Protein AF-A0A671SLI3-F1 (afdb_monomer_lite)

Foldseek 3Di:
DPPPCVVVVVCCCVPPVVLVVDLCNLVCVLVVLQCVLQVVLVVCLVCAPVDPQNVQQQDNPDDPDDPDPPDDDDPCCVVVVVVVVVVVVVVCVVVVVVCVVDPVSVVPWPVQLVVCVDDDPSSVRPGPPVNSCVVSCVVRVCRRQANLPSRGDDPPGVLVVDPPSQFDHVVLSVVCVVPVQASPDNTGCPVRVVVVRHD

Radius of gyration: 20.7 Å; chains: 1; bounding box: 52×38×53 Å

Structure (mmCIF, N/CA/C/O backbone):
data_AF-A0A671SLI3-F1
#
_entry.id   AF-A0A671SLI3-F1
#
loop_
_atom_site.group_PDB
_atom_site.id
_atom_site.type_symbol
_atom_site.label_atom_id
_atom_site.label_alt_id
_atom_site.label_comp_id
_atom_site.label_asym_id
_atom_site.label_entity_id
_atom_site.label_seq_id
_atom_site.pdbx_PDB_ins_code
_atom_site.Cartn_x
_atom_site.Cartn_y
_atom_site.Cartn_z
_atom_site.occupancy
_atom_site.B_iso_or_equiv
_atom_site.auth_seq_id
_atom_site.auth_comp_id
_atom_site.auth_asym_id
_atom_site.auth_atom_id
_atom_site.pdbx_PDB_model_num
ATOM 1 N N . MET A 1 1 ? -3.531 -15.659 28.906 1.00 47.41 1 MET A N 1
ATOM 2 C CA . MET A 1 1 ? -2.426 -15.317 27.984 1.00 47.41 1 MET A CA 1
ATOM 3 C C . MET A 1 1 ? -1.981 -13.908 28.321 1.00 47.41 1 MET A C 1
ATOM 5 O O . MET A 1 1 ? -2.843 -13.048 28.410 1.00 47.41 1 MET A O 1
ATOM 9 N N . ALA A 1 2 ? -0.694 -13.671 28.582 1.00 53.78 2 ALA A N 1
ATOM 10 C CA . ALA A 1 2 ? -0.206 -12.308 28.775 1.00 53.78 2 ALA A CA 1
ATOM 11 C C . ALA A 1 2 ? -0.292 -11.559 27.437 1.00 53.78 2 ALA A C 1
ATOM 13 O O . ALA A 1 2 ? 0.227 -12.032 26.425 1.00 53.78 2 ALA A O 1
ATOM 14 N N . HIS A 1 3 ? -0.978 -10.421 27.425 1.00 82.06 3 HIS A N 1
ATOM 15 C CA . HIS A 1 3 ? -1.082 -9.563 26.252 1.00 82.06 3 HIS A CA 1
ATOM 16 C C . HIS A 1 3 ? 0.249 -8.817 26.091 1.00 82.06 3 HIS A C 1
ATOM 18 O O . HIS A 1 3 ? 0.464 -7.788 26.721 1.00 82.06 3 HIS A O 1
ATOM 24 N N . LEU A 1 4 ? 1.163 -9.363 25.280 1.00 84.06 4 LEU A N 1
ATOM 25 C CA . LEU A 1 4 ? 2.535 -8.851 25.094 1.00 84.06 4 LEU A CA 1
ATOM 26 C C . LEU A 1 4 ? 2.600 -7.354 24.751 1.00 84.06 4 LEU A C 1
ATOM 28 O O . LEU A 1 4 ? 3.565 -6.684 25.101 1.00 84.06 4 LEU A O 1
ATOM 32 N N . LEU A 1 5 ? 1.570 -6.832 24.085 1.00 80.88 5 LEU A N 1
ATOM 33 C CA . LEU A 1 5 ? 1.483 -5.431 23.673 1.00 80.88 5 LEU A CA 1
ATOM 34 C C . LEU A 1 5 ? 0.773 -4.529 24.695 1.00 80.88 5 LEU A C 1
ATOM 36 O O . LEU A 1 5 ? 0.758 -3.316 24.509 1.00 80.88 5 LEU A O 1
ATOM 40 N N . GLN A 1 6 ? 0.206 -5.085 25.771 1.00 84.31 6 GLN A N 1
ATOM 41 C CA . GLN A 1 6 ? -0.585 -4.325 26.743 1.00 84.31 6 GLN A CA 1
ATOM 42 C C . GLN A 1 6 ? 0.203 -3.189 27.408 1.00 84.31 6 GLN A C 1
ATOM 44 O O . GLN A 1 6 ? -0.321 -2.084 27.428 1.00 84.31 6 GLN A O 1
ATOM 49 N N . PRO A 1 7 ? 1.462 -3.369 27.863 1.00 91.62 7 PRO A N 1
ATOM 50 C CA . PRO A 1 7 ? 2.200 -2.267 28.487 1.00 91.62 7 PRO A CA 1
ATOM 51 C C . PRO A 1 7 ? 2.439 -1.084 27.539 1.00 91.62 7 PRO A C 1
ATOM 53 O O . PRO A 1 7 ? 2.380 0.071 27.953 1.00 91.62 7 PRO A O 1
ATOM 56 N N . LEU A 1 8 ? 2.687 -1.364 26.254 1.00 84.44 8 LEU A N 1
ATOM 57 C CA . LEU A 1 8 ? 2.833 -0.332 25.227 1.00 84.44 8 LEU A CA 1
ATOM 58 C C . LEU A 1 8 ? 1.496 0.367 24.957 1.00 84.44 8 LEU A C 1
ATOM 60 O O . LEU A 1 8 ? 1.451 1.589 24.849 1.00 84.44 8 LEU A O 1
ATOM 64 N N . TRP A 1 9 ? 0.413 -0.404 24.862 1.00 82.75 9 TRP A N 1
ATOM 65 C CA . TRP A 1 9 ? -0.931 0.129 24.669 1.00 82.75 9 TRP A CA 1
ATOM 66 C C . TRP A 1 9 ? -1.360 1.029 25.831 1.00 82.75 9 TRP A C 1
ATOM 68 O O . TRP A 1 9 ? -1.809 2.149 25.604 1.00 82.75 9 TRP A O 1
ATOM 78 N N . ASP A 1 10 ? -1.132 0.588 27.067 1.00 86.19 10 ASP A N 1
ATOM 79 C CA . ASP A 1 10 ? -1.402 1.361 28.275 1.00 86.19 10 ASP A CA 1
ATOM 80 C C . ASP A 1 10 ? -0.587 2.659 28.278 1.00 86.19 10 ASP A C 1
ATOM 82 O O . ASP A 1 10 ? -1.137 3.729 28.519 1.00 86.19 10 ASP A O 1
ATOM 86 N N . TYR A 1 11 ? 0.704 2.608 27.936 1.00 89.44 11 TYR A N 1
ATOM 87 C CA . TYR A 1 11 ? 1.531 3.811 27.806 1.00 89.44 11 TYR A CA 1
ATOM 88 C C . TYR A 1 11 ? 0.957 4.805 26.786 1.00 89.44 11 TYR A C 1
ATOM 90 O O . TYR A 1 11 ? 0.819 5.991 27.088 1.00 89.44 11 TYR A O 1
ATOM 98 N N . LEU A 1 12 ? 0.585 4.325 25.596 1.00 83.12 12 LEU A N 1
ATOM 99 C CA . LEU A 1 12 ? -0.010 5.154 24.547 1.00 83.12 12 LEU A CA 1
ATOM 100 C C . LEU A 1 12 ? -1.342 5.766 24.995 1.00 83.12 12 LEU A C 1
ATOM 102 O O . LEU A 1 12 ? -1.571 6.953 24.765 1.00 83.12 12 LEU A O 1
ATOM 106 N N . LEU A 1 13 ? -2.194 4.998 25.677 1.00 84.38 13 LEU A N 1
ATOM 107 C CA . LEU A 1 13 ? -3.455 5.502 26.214 1.00 84.38 13 LEU A CA 1
ATOM 108 C C . LEU A 1 13 ? -3.244 6.511 27.346 1.00 84.38 13 LEU A C 1
ATOM 110 O O . LEU A 1 13 ? -3.907 7.539 27.357 1.00 84.38 13 LEU A O 1
ATOM 114 N N . PHE A 1 14 ? -2.331 6.264 28.284 1.00 90.69 14 PHE A N 1
ATOM 115 C CA . PHE A 1 14 ? -2.144 7.147 29.437 1.00 90.69 14 PHE A CA 1
ATOM 116 C C . PHE A 1 14 ? -1.369 8.422 29.104 1.00 90.69 14 PHE A C 1
ATOM 118 O O . PHE A 1 14 ? -1.646 9.467 29.686 1.00 90.69 14 PHE A O 1
ATOM 125 N N . GLN A 1 15 ? -0.402 8.354 28.188 1.00 93.50 15 GLN A N 1
ATOM 126 C CA . GLN A 1 15 ? 0.498 9.475 27.889 1.00 93.50 15 GLN A CA 1
ATOM 127 C C . GLN A 1 15 ? 0.163 10.186 26.576 1.00 93.50 15 GLN A C 1
ATOM 129 O O . GLN A 1 15 ? 0.485 11.361 26.409 1.00 93.50 15 GLN A O 1
ATOM 134 N N . HIS A 1 16 ? -0.497 9.503 25.638 1.00 86.12 16 HIS A N 1
ATOM 135 C CA . HIS A 1 16 ? -0.721 10.001 24.281 1.00 86.12 16 HIS A CA 1
ATOM 136 C C . HIS A 1 16 ? -2.179 9.867 23.817 1.00 86.12 16 HIS A C 1
ATOM 138 O O . HIS A 1 16 ? -2.432 9.874 22.613 1.00 86.12 16 HIS A O 1
ATOM 144 N N . PHE A 1 17 ? -3.146 9.813 24.744 1.00 82.12 17 PHE A N 1
ATOM 145 C CA . PHE A 1 17 ? -4.575 9.674 24.430 1.00 82.12 17 PHE A CA 1
ATOM 146 C C . PHE A 1 17 ? -5.043 10.619 23.318 1.00 82.12 17 PHE A C 1
ATOM 148 O O . PHE A 1 17 ? -5.651 10.180 22.345 1.00 82.12 17 PHE A O 1
ATOM 155 N N . THR A 1 18 ? -4.725 11.913 23.426 1.00 81.69 18 THR A N 1
ATOM 156 C CA . THR A 1 18 ? -5.132 12.938 22.451 1.00 81.69 18 THR A CA 1
ATOM 157 C C . THR A 1 18 ? -4.588 12.662 21.051 1.00 81.69 18 THR A C 1
ATOM 159 O O . THR A 1 18 ? -5.266 12.928 20.064 1.00 81.69 18 THR A O 1
ATOM 162 N N . LEU A 1 19 ? -3.372 12.118 20.951 1.00 78.94 19 LEU A N 1
ATOM 163 C CA . LEU A 1 19 ? -2.782 11.740 19.671 1.00 78.94 19 LEU A CA 1
ATOM 164 C C . LEU A 1 19 ? -3.480 10.499 19.111 1.00 78.94 19 LEU A C 1
ATOM 166 O O . LEU A 1 19 ? -3.936 10.529 17.978 1.00 78.94 19 LEU A O 1
ATOM 170 N N . VAL A 1 20 ? -3.598 9.432 19.903 1.00 74.81 20 VAL A N 1
ATOM 171 C CA . VAL A 1 20 ? -4.130 8.132 19.451 1.00 74.81 20 VAL A CA 1
ATOM 172 C C . VAL A 1 20 ? -5.624 8.198 19.120 1.00 74.81 20 VAL A C 1
ATOM 174 O O . VAL A 1 20 ? -6.078 7.515 18.210 1.00 74.81 20 VAL A O 1
ATOM 177 N N . SER A 1 21 ? -6.385 9.043 19.820 1.00 73.00 21 SER A N 1
ATOM 178 C CA . SER A 1 21 ? -7.810 9.293 19.548 1.00 73.00 21 SER A CA 1
ATOM 179 C C . SER A 1 21 ? -8.056 10.316 18.434 1.00 73.00 21 SER A C 1
ATOM 181 O O . SER A 1 21 ? -9.202 10.524 18.033 1.00 73.00 21 SER A O 1
ATOM 183 N N . SER A 1 22 ? -7.006 10.969 17.923 1.00 77.94 22 SER A N 1
ATOM 184 C CA . SER A 1 22 ? -7.140 11.969 16.867 1.00 77.94 22 SER A CA 1
ATOM 185 C C . SER A 1 22 ? -7.561 11.316 15.548 1.00 77.94 22 SER A C 1
ATOM 187 O O . SER A 1 22 ? -6.906 10.369 15.106 1.00 77.94 22 SER A O 1
ATOM 189 N N . PRO A 1 23 ? -8.550 11.877 14.827 1.00 68.75 23 PRO A N 1
ATOM 190 C CA . PRO A 1 23 ? -8.910 11.393 13.495 1.00 68.75 23 PRO A CA 1
ATOM 191 C C . PRO A 1 23 ? -7.781 11.576 12.465 1.00 68.75 23 PRO A C 1
ATOM 193 O O . PRO A 1 23 ? -7.833 10.989 11.391 1.00 68.75 23 PRO A O 1
ATOM 196 N N . PHE A 1 24 ? -6.752 12.377 12.768 1.00 73.88 24 PHE A N 1
ATOM 197 C CA . PHE A 1 24 ? -5.599 12.581 11.884 1.00 73.88 24 PHE A CA 1
ATOM 198 C C . PHE A 1 24 ? -4.480 11.563 12.096 1.00 73.88 24 PHE A C 1
ATOM 200 O O . PHE A 1 24 ? -3.641 11.393 11.212 1.00 73.88 24 PHE A O 1
ATOM 207 N N . PHE A 1 25 ? -4.434 10.899 13.252 1.00 74.31 25 PHE A N 1
ATOM 208 C CA . PHE A 1 25 ? -3.355 9.970 13.578 1.00 74.31 25 PHE A CA 1
ATOM 209 C C . PHE A 1 25 ? -3.225 8.824 12.564 1.00 74.31 25 PHE A C 1
ATOM 211 O O . PHE A 1 25 ? -2.109 8.604 12.093 1.00 74.31 25 PHE A O 1
ATOM 218 N N . PRO A 1 26 ? -4.314 8.168 12.121 1.00 68.50 26 PRO A N 1
ATOM 219 C CA . PRO A 1 26 ? -4.251 7.156 11.070 1.00 68.50 26 PRO A CA 1
ATOM 220 C C . PRO A 1 26 ? -3.647 7.638 9.752 1.00 68.50 26 PRO A C 1
ATOM 222 O O . PRO A 1 26 ? -2.795 6.973 9.165 1.00 68.50 26 PRO A O 1
ATOM 225 N N . VAL A 1 27 ? -4.077 8.817 9.300 1.00 71.88 27 VAL A N 1
ATOM 226 C CA . VAL A 1 27 ? -3.646 9.415 8.033 1.00 71.88 27 VAL A CA 1
ATOM 227 C C . VAL A 1 27 ? -2.168 9.778 8.100 1.00 71.88 27 VAL A C 1
ATOM 229 O O . VAL A 1 27 ? -1.401 9.440 7.200 1.00 71.88 27 VAL A O 1
ATOM 232 N N . LEU A 1 28 ? -1.752 10.426 9.191 1.00 75.06 28 LEU A N 1
ATOM 233 C CA . LEU A 1 28 ? -0.358 10.791 9.413 1.00 75.06 28 LEU A CA 1
ATOM 234 C C . LEU A 1 28 ? 0.525 9.559 9.575 1.00 75.06 28 LEU A C 1
ATOM 236 O O . LEU A 1 28 ? 1.634 9.556 9.051 1.00 75.06 28 LEU A O 1
ATOM 240 N N . LEU A 1 29 ? 0.048 8.514 10.251 1.00 74.88 29 LEU A N 1
ATOM 241 C CA . LEU A 1 29 ? 0.770 7.255 10.393 1.00 74.88 29 LEU A CA 1
ATOM 242 C C . LEU A 1 29 ? 0.970 6.581 9.031 1.00 74.88 29 LEU A C 1
ATOM 244 O O . LEU A 1 29 ? 2.099 6.227 8.703 1.00 74.88 29 LEU A O 1
ATOM 248 N N . ALA A 1 30 ? -0.086 6.462 8.219 1.00 70.19 30 ALA A N 1
ATOM 249 C CA . ALA A 1 30 ? -0.008 5.885 6.878 1.00 70.19 30 ALA A CA 1
ATOM 250 C C . ALA A 1 30 ? 0.946 6.685 5.977 1.00 70.19 30 ALA A C 1
ATOM 252 O O . ALA A 1 30 ? 1.913 6.129 5.457 1.00 70.19 30 ALA A O 1
ATOM 253 N N . PHE A 1 31 ? 0.755 8.004 5.878 1.00 75.69 31 PHE A N 1
ATOM 254 C CA . PHE A 1 31 ? 1.620 8.880 5.085 1.00 75.69 31 PHE A CA 1
ATOM 255 C C . PHE A 1 31 ? 3.080 8.833 5.555 1.00 75.69 31 PHE A C 1
ATOM 257 O O . PHE A 1 31 ? 3.990 8.643 4.750 1.00 75.69 31 PHE A O 1
ATOM 264 N N . SER A 1 32 ? 3.316 8.951 6.865 1.00 78.12 32 SER A N 1
ATOM 265 C CA . SER A 1 32 ? 4.672 8.911 7.423 1.00 78.12 32 SER A CA 1
ATOM 266 C C . SER A 1 32 ? 5.323 7.556 7.186 1.00 78.12 32 SER A C 1
ATOM 268 O O . SER A 1 32 ? 6.501 7.509 6.851 1.00 78.12 32 SER A O 1
ATOM 270 N N . SER A 1 33 ? 4.570 6.459 7.310 1.00 74.12 33 SER A N 1
ATOM 271 C CA . SER A 1 33 ? 5.084 5.121 7.019 1.00 74.12 33 SER A CA 1
ATOM 272 C C . SER A 1 33 ? 5.507 5.004 5.554 1.00 74.12 33 SER A C 1
ATOM 274 O O . SER A 1 33 ? 6.649 4.639 5.285 1.00 74.12 33 SER A O 1
ATOM 276 N N . TYR A 1 34 ? 4.662 5.433 4.613 1.00 73.38 34 TYR A N 1
ATOM 277 C CA . TYR A 1 34 ? 4.996 5.451 3.192 1.00 73.38 34 TYR A CA 1
ATOM 278 C C . TYR A 1 34 ? 6.296 6.221 2.927 1.00 73.38 34 TYR A C 1
ATOM 280 O O . TYR A 1 34 ? 7.199 5.703 2.269 1.00 73.38 34 TYR A O 1
ATOM 288 N N . VAL A 1 35 ? 6.432 7.425 3.491 1.00 80.75 35 VAL A N 1
ATOM 289 C CA . VAL A 1 35 ? 7.630 8.260 3.330 1.00 80.75 35 VAL A CA 1
ATOM 290 C C . VAL A 1 35 ? 8.863 7.591 3.946 1.00 80.75 35 VAL A C 1
ATOM 292 O O . VAL A 1 35 ? 9.875 7.453 3.266 1.00 80.75 35 VAL A O 1
ATOM 295 N N . ILE A 1 36 ? 8.792 7.130 5.198 1.00 82.19 36 ILE A N 1
ATOM 296 C CA . ILE A 1 36 ? 9.923 6.511 5.912 1.00 82.19 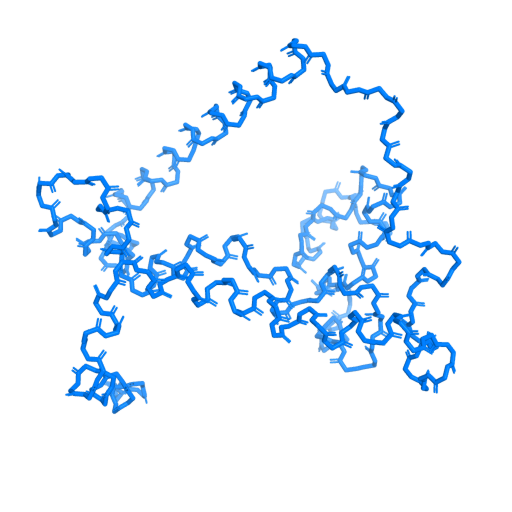36 ILE A CA 1
ATOM 297 C C . ILE A 1 36 ? 10.442 5.275 5.173 1.00 82.19 36 ILE A C 1
ATOM 299 O O . ILE A 1 36 ? 11.654 5.087 5.077 1.00 82.19 36 ILE A O 1
ATOM 303 N N . PHE A 1 37 ? 9.545 4.442 4.642 1.00 78.62 37 PHE A N 1
ATOM 304 C CA . PHE A 1 37 ? 9.938 3.227 3.935 1.00 78.62 37 PHE A CA 1
ATOM 305 C C . PHE A 1 37 ? 10.364 3.482 2.484 1.00 78.62 37 PHE A C 1
ATOM 307 O O . PHE A 1 37 ? 11.162 2.707 1.969 1.00 78.62 37 PHE A O 1
ATOM 314 N N . SER A 1 38 ? 9.912 4.563 1.840 1.00 80.38 38 SER A N 1
ATOM 315 C CA . SER A 1 38 ? 10.256 4.863 0.439 1.00 80.38 38 SER A CA 1
ATOM 316 C C . SER A 1 38 ? 11.506 5.740 0.291 1.00 80.38 38 SER A C 1
ATOM 318 O O . SER A 1 38 ? 12.334 5.487 -0.584 1.00 80.38 38 SER A O 1
ATOM 320 N N . VAL A 1 39 ? 11.695 6.737 1.166 1.00 85.75 39 VAL A N 1
ATOM 321 C CA . VAL A 1 39 ? 12.785 7.732 1.076 1.00 85.75 39 VAL A CA 1
ATOM 322 C C . VAL A 1 39 ? 14.185 7.115 0.997 1.00 85.75 39 VAL A C 1
ATOM 324 O O . VAL A 1 39 ? 14.966 7.583 0.168 1.00 85.75 39 VAL A O 1
ATOM 327 N N . PRO A 1 40 ? 14.548 6.075 1.774 1.00 87.94 40 PRO A N 1
ATOM 328 C CA . PRO A 1 40 ? 15.864 5.455 1.648 1.00 87.94 40 PRO A CA 1
ATOM 329 C C . PRO A 1 40 ? 16.147 4.952 0.229 1.00 87.94 40 PRO A C 1
ATOM 331 O O . PRO A 1 40 ? 17.259 5.115 -0.263 1.00 87.94 40 PRO A O 1
ATOM 334 N N . PHE A 1 41 ? 15.143 4.396 -0.455 1.00 85.94 41 PHE A N 1
ATOM 335 C CA . PHE A 1 41 ? 15.286 3.905 -1.827 1.00 85.94 41 PHE A CA 1
ATOM 336 C C . PHE A 1 41 ? 15.296 5.044 -2.842 1.00 85.94 41 PHE A C 1
ATOM 338 O O . PHE A 1 41 ? 16.095 5.006 -3.768 1.00 85.94 41 PHE A O 1
ATOM 345 N N . THR A 1 42 ? 14.527 6.111 -2.607 1.00 85.56 42 THR A N 1
ATOM 346 C CA . THR A 1 42 ? 14.642 7.345 -3.398 1.00 85.56 42 THR A CA 1
ATOM 347 C C . THR A 1 42 ? 16.044 7.953 -3.294 1.00 85.56 42 THR A C 1
ATOM 349 O O . THR A 1 42 ? 16.601 8.393 -4.293 1.00 85.56 42 THR A O 1
ATOM 352 N N . ILE A 1 43 ? 16.659 7.948 -2.106 1.00 89.00 43 ILE A N 1
ATOM 353 C CA . ILE A 1 43 ? 18.046 8.403 -1.926 1.00 89.00 43 ILE A CA 1
ATOM 354 C C . ILE A 1 43 ? 19.014 7.488 -2.684 1.00 89.00 43 ILE A C 1
ATOM 356 O O . ILE A 1 43 ? 19.933 7.989 -3.323 1.00 89.00 43 ILE A O 1
ATOM 360 N N . LEU A 1 44 ? 18.819 6.165 -2.645 1.00 88.69 44 LEU A N 1
ATOM 361 C CA . LEU A 1 44 ? 19.637 5.229 -3.424 1.00 88.69 44 LEU A CA 1
ATOM 362 C C . LEU A 1 44 ? 19.513 5.467 -4.935 1.00 88.69 44 LEU A C 1
ATOM 364 O O . LEU A 1 44 ? 20.525 5.385 -5.630 1.00 88.69 44 LEU A O 1
ATOM 368 N N . ASP A 1 45 ? 18.318 5.803 -5.419 1.00 87.00 45 ASP A N 1
ATOM 369 C CA . ASP A 1 45 ? 18.081 6.153 -6.820 1.00 87.00 45 ASP A CA 1
ATOM 370 C C . ASP A 1 45 ? 18.808 7.448 -7.203 1.00 87.00 45 ASP A C 1
ATOM 372 O O . ASP A 1 45 ? 19.450 7.504 -8.248 1.00 87.00 45 ASP A O 1
ATOM 376 N N . VAL A 1 46 ? 18.782 8.467 -6.335 1.00 88.00 46 VAL A N 1
ATOM 377 C CA . VAL A 1 46 ? 19.496 9.740 -6.551 1.00 88.00 46 VAL A CA 1
ATOM 378 C C . VAL A 1 46 ? 21.015 9.566 -6.499 1.00 88.00 46 VAL A C 1
ATOM 380 O O . VAL A 1 46 ? 21.732 10.177 -7.287 1.00 88.00 46 VAL A O 1
ATOM 383 N N . LEU A 1 47 ? 21.522 8.749 -5.571 1.00 90.44 47 LEU A N 1
ATOM 384 C CA . LEU A 1 47 ? 22.955 8.461 -5.467 1.00 90.44 47 LEU A CA 1
ATOM 385 C C . LEU A 1 47 ? 23.462 7.645 -6.662 1.00 90.44 47 LEU A C 1
ATOM 387 O O . LEU A 1 47 ? 24.642 7.743 -7.001 1.00 90.44 47 LEU A O 1
ATOM 391 N N . GLY A 1 48 ? 22.600 6.845 -7.294 1.00 87.75 48 GLY A N 1
ATOM 392 C CA . GLY A 1 48 ? 22.966 6.039 -8.452 1.00 87.75 48 GLY A CA 1
ATOM 393 C C . GLY A 1 48 ? 24.171 5.143 -8.162 1.00 87.75 48 GLY A C 1
ATOM 394 O O . GLY A 1 48 ? 24.322 4.602 -7.063 1.00 87.75 48 GLY A O 1
ATOM 395 N N . GLU A 1 49 ? 25.084 5.041 -9.128 1.00 89.94 49 GLU A N 1
ATOM 396 C CA . GLU A 1 49 ? 26.297 4.215 -9.043 1.00 89.94 49 GLU A CA 1
ATOM 397 C C . GLU A 1 49 ? 27.259 4.593 -7.903 1.00 89.94 49 GLU A C 1
ATOM 399 O O . GLU A 1 49 ? 28.118 3.788 -7.542 1.00 89.94 49 GLU A O 1
ATOM 404 N N . ILE A 1 50 ? 27.101 5.772 -7.283 1.00 93.00 50 ILE A N 1
ATOM 405 C CA . ILE A 1 50 ? 27.869 6.162 -6.088 1.00 93.00 50 ILE A CA 1
ATOM 406 C C . ILE A 1 50 ? 27.550 5.216 -4.921 1.00 93.00 50 ILE A C 1
ATOM 408 O O . ILE A 1 50 ? 28.409 4.935 -4.082 1.00 93.00 50 ILE A O 1
ATOM 412 N N . SER A 1 51 ? 26.319 4.700 -4.856 1.00 91.69 51 SER A N 1
ATOM 413 C CA . SER A 1 51 ? 25.924 3.742 -3.831 1.00 91.69 51 SER A CA 1
ATOM 414 C C . SER A 1 51 ? 26.318 2.312 -4.219 1.00 91.69 51 SER A C 1
ATOM 416 O O . SER A 1 51 ? 25.885 1.811 -5.260 1.00 91.69 51 SER A O 1
A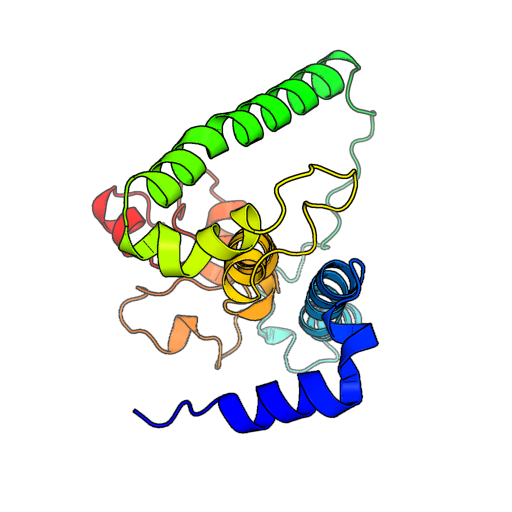TOM 418 N N . PRO A 1 52 ? 27.008 1.554 -3.344 1.00 92.69 52 PRO A N 1
ATOM 419 C CA . PRO A 1 52 ? 27.326 0.148 -3.608 1.00 92.69 52 PRO A CA 1
ATOM 420 C C . PRO A 1 52 ? 26.078 -0.744 -3.687 1.00 92.69 52 PRO A C 1
ATOM 422 O O . PRO A 1 52 ? 26.162 -1.884 -4.150 1.00 92.69 52 PRO A O 1
ATOM 425 N N . LEU A 1 53 ? 24.922 -0.254 -3.223 1.00 91.19 53 LEU A N 1
ATOM 426 C CA . LEU A 1 53 ? 23.645 -0.957 -3.323 1.00 91.19 53 LEU A CA 1
ATOM 427 C C . LEU A 1 53 ? 22.988 -0.797 -4.700 1.00 91.19 53 LEU A C 1
ATOM 429 O O . LEU A 1 53 ? 22.133 -1.609 -5.046 1.00 91.19 53 LEU A O 1
ATOM 433 N N . PHE A 1 54 ? 23.417 0.170 -5.519 1.00 90.50 54 PHE A N 1
ATOM 434 C CA . PHE A 1 54 ? 22.851 0.401 -6.852 1.00 90.50 54 PHE A CA 1
ATOM 435 C C . PHE A 1 54 ? 23.043 -0.778 -7.805 1.00 90.50 54 PHE A C 1
ATOM 437 O O . PHE A 1 54 ? 22.243 -1.004 -8.711 1.00 90.50 54 PHE A O 1
ATOM 444 N N . LYS A 1 55 ? 24.038 -1.634 -7.538 1.00 91.69 55 LYS A N 1
ATOM 445 C CA . LYS A 1 55 ? 24.216 -2.891 -8.271 1.00 91.69 55 LYS A CA 1
ATOM 446 C C . LYS A 1 55 ? 22.993 -3.817 -8.213 1.00 91.69 55 LYS A C 1
ATOM 448 O O . LYS A 1 55 ? 22.832 -4.596 -9.147 1.00 91.69 55 LYS A O 1
ATOM 453 N N . TYR A 1 56 ? 22.163 -3.702 -7.169 1.00 91.56 56 TYR A N 1
ATOM 454 C CA . TYR A 1 56 ? 20.932 -4.473 -6.959 1.00 91.56 56 TYR A CA 1
ATOM 455 C C . TYR A 1 56 ? 19.676 -3.806 -7.546 1.00 91.56 56 TYR A C 1
ATOM 457 O O . TYR A 1 56 ? 18.582 -4.344 -7.388 1.00 91.56 56 TYR A O 1
ATOM 465 N N . LYS A 1 57 ? 19.791 -2.631 -8.183 1.00 91.12 57 LYS A N 1
ATOM 466 C CA . LYS A 1 57 ? 18.665 -2.005 -8.888 1.00 91.12 57 LYS A CA 1
ATOM 467 C C . LYS A 1 57 ? 18.241 -2.915 -10.042 1.00 91.12 57 LYS A C 1
ATOM 469 O O . LYS A 1 57 ? 19.091 -3.330 -10.830 1.00 91.12 57 LYS A O 1
ATOM 474 N N . ILE A 1 58 ? 16.944 -3.211 -10.123 1.00 89.69 58 ILE A N 1
ATOM 475 C CA . ILE A 1 58 ? 16.380 -4.137 -11.114 1.00 89.69 58 ILE A CA 1
ATOM 476 C C . ILE A 1 58 ? 16.417 -3.499 -12.507 1.00 89.69 58 ILE A C 1
ATOM 478 O O . ILE A 1 58 ? 17.008 -4.051 -13.431 1.00 89.69 58 ILE A O 1
ATOM 482 N N . GLN A 1 59 ? 15.871 -2.288 -12.629 1.00 86.50 59 GLN A N 1
ATOM 483 C CA . GLN A 1 59 ? 15.881 -1.501 -13.861 1.00 86.50 59 GLN A CA 1
ATOM 484 C C . GLN A 1 59 ? 16.798 -0.279 -13.694 1.00 86.50 59 GLN A C 1
ATOM 486 O O . GLN A 1 59 ? 16.404 0.717 -13.094 1.00 86.50 59 GLN A O 1
ATOM 491 N N . LYS A 1 60 ? 18.046 -0.367 -14.175 1.00 85.12 60 LYS A N 1
ATOM 492 C CA . LYS A 1 60 ? 19.065 0.699 -14.020 1.00 85.12 60 LYS A CA 1
ATOM 493 C C . LYS A 1 60 ? 18.927 1.841 -15.027 1.00 85.12 60 LYS A C 1
ATOM 495 O O . LYS A 1 60 ? 19.218 2.981 -14.697 1.00 85.12 60 LYS A O 1
ATOM 500 N N . GLU A 1 61 ? 18.488 1.508 -16.236 1.00 78.94 61 GLU A N 1
ATOM 501 C CA . GLU A 1 61 ? 18.414 2.424 -17.385 1.00 78.94 61 GLU A CA 1
ATOM 502 C C . GLU A 1 61 ? 17.061 3.146 -17.488 1.00 78.94 61 GLU A C 1
ATOM 504 O O . GLU A 1 61 ? 16.893 4.072 -18.279 1.00 78.94 61 GLU A O 1
ATOM 509 N N . LEU A 1 62 ? 16.066 2.707 -16.712 1.00 71.69 62 LEU A N 1
ATOM 510 C CA . LEU A 1 62 ? 14.721 3.268 -16.733 1.00 71.69 62 LEU A CA 1
ATOM 511 C C . LEU A 1 62 ? 14.585 4.276 -15.594 1.00 71.69 62 LEU A C 1
ATOM 513 O O . LEU A 1 62 ? 14.734 3.938 -14.420 1.00 71.69 62 LEU A O 1
ATOM 517 N N . MET A 1 63 ? 14.298 5.529 -15.948 1.00 59.69 63 MET A N 1
ATOM 518 C CA . MET A 1 63 ? 13.907 6.521 -14.953 1.00 59.69 63 MET A CA 1
ATOM 519 C C . MET A 1 63 ? 12.523 6.171 -14.387 1.00 59.69 63 MET A C 1
ATOM 521 O O . MET A 1 63 ? 11.654 5.730 -15.141 1.00 59.69 63 MET A O 1
ATOM 525 N N . PRO A 1 64 ? 12.274 6.424 -13.087 1.00 61.28 64 PRO A N 1
ATOM 526 C CA . PRO A 1 64 ? 10.977 6.165 -12.458 1.00 61.28 64 PRO A CA 1
ATOM 527 C C . PRO A 1 64 ? 9.842 7.029 -13.023 1.00 61.28 64 PRO A C 1
ATOM 529 O O . PRO A 1 64 ? 8.678 6.787 -12.716 1.00 61.28 64 PRO A O 1
ATOM 532 N N . THR A 1 65 ? 10.159 8.040 -13.834 1.00 59.53 65 THR A N 1
ATOM 533 C CA . THR A 1 65 ? 9.184 8.880 -14.522 1.00 59.53 65 THR A CA 1
ATOM 534 C C . THR A 1 65 ? 8.866 8.281 -15.893 1.00 59.53 65 THR A C 1
ATOM 536 O O . THR A 1 65 ? 9.622 8.515 -16.842 1.00 59.53 65 THR A O 1
ATOM 539 N N . PRO A 1 66 ? 7.742 7.554 -16.063 1.00 62.94 66 PRO A N 1
ATOM 540 C CA . PRO A 1 66 ? 7.173 7.421 -17.395 1.00 62.94 66 PRO A CA 1
ATOM 541 C C . PRO A 1 66 ? 6.958 8.834 -17.963 1.00 62.94 66 PRO A C 1
ATOM 543 O O . PRO A 1 66 ? 6.671 9.763 -17.195 1.00 62.94 66 PRO A O 1
ATOM 546 N N . PRO A 1 67 ? 7.119 9.045 -19.281 1.00 70.06 67 PRO A N 1
ATOM 547 C CA . PRO A 1 67 ? 6.791 10.332 -19.871 1.00 70.06 67 PRO A CA 1
ATOM 548 C C . PRO A 1 67 ? 5.352 10.673 -19.485 1.00 70.06 67 PRO A C 1
ATOM 550 O O . PRO A 1 67 ? 4.450 9.848 -19.655 1.00 70.06 67 PRO A O 1
ATOM 553 N N . LEU A 1 68 ? 5.147 11.871 -18.928 1.00 73.31 68 LEU A N 1
ATOM 554 C CA . LEU A 1 68 ? 3.795 12.346 -18.662 1.00 73.31 68 LEU A CA 1
ATOM 555 C C . LEU A 1 68 ? 3.002 12.257 -19.970 1.00 73.31 68 LEU A C 1
ATOM 557 O O . LEU A 1 68 ? 3.547 12.602 -21.027 1.00 73.31 68 LEU A O 1
ATOM 561 N N . PRO A 1 69 ? 1.743 11.792 -19.931 1.00 79.75 69 PRO A N 1
ATOM 562 C CA . PRO A 1 69 ? 0.930 11.764 -21.131 1.00 79.75 69 PRO A CA 1
ATOM 563 C C . PRO A 1 69 ? 0.877 13.182 -21.710 1.00 79.75 69 PRO A C 1
ATOM 565 O O . PRO A 1 69 ? 0.579 14.146 -21.005 1.00 79.75 69 PRO A O 1
ATOM 568 N N . ALA A 1 70 ? 1.207 13.315 -22.998 1.00 87.00 70 ALA A N 1
ATOM 569 C CA . ALA A 1 70 ? 1.270 14.613 -23.675 1.00 87.00 70 ALA A CA 1
ATOM 570 C C . ALA A 1 70 ? -0.099 15.315 -23.745 1.00 87.00 70 ALA A C 1
ATOM 572 O O . ALA A 1 70 ? -0.181 16.508 -24.033 1.00 87.00 70 ALA A O 1
ATOM 573 N N . VAL A 1 71 ? -1.173 14.565 -23.493 1.00 91.94 71 VAL A N 1
ATOM 574 C CA . VAL A 1 71 ? -2.556 15.023 -23.512 1.00 91.94 71 VAL A CA 1
ATOM 575 C C . VAL A 1 71 ? -3.215 14.598 -22.205 1.00 91.94 71 VAL A C 1
ATOM 577 O O . VAL A 1 71 ? -3.011 13.480 -21.733 1.00 91.94 71 VAL A O 1
ATOM 580 N N . ALA A 1 72 ? -4.000 15.498 -21.615 1.00 89.25 72 ALA A N 1
ATOM 581 C CA . ALA A 1 72 ? -4.811 15.180 -20.448 1.00 89.25 72 ALA A CA 1
ATOM 582 C C . ALA A 1 72 ? -5.852 14.092 -20.785 1.00 89.25 72 ALA A C 1
ATOM 584 O O . ALA A 1 72 ? -6.312 14.037 -21.930 1.00 89.25 72 ALA A O 1
ATOM 585 N N . PRO A 1 73 ? -6.266 13.264 -19.807 1.00 89.81 73 PRO A N 1
ATOM 586 C CA . PRO A 1 73 ? -7.371 12.340 -20.011 1.00 89.81 73 PRO A CA 1
ATOM 587 C C . PRO A 1 73 ? -8.628 13.104 -20.433 1.00 89.81 73 PRO A C 1
ATOM 589 O O . PRO A 1 73 ? -8.901 14.222 -19.986 1.00 89.81 73 PRO A O 1
ATOM 592 N N . THR A 1 74 ? -9.404 12.486 -21.307 1.00 96.06 74 THR A N 1
ATOM 593 C CA . THR A 1 74 ? -10.697 12.999 -21.738 1.00 96.06 74 THR A CA 1
ATOM 594 C C . THR A 1 74 ? -11.674 13.051 -20.564 1.00 96.06 74 THR A C 1
ATOM 596 O O . THR A 1 74 ? -11.567 12.309 -19.586 1.00 96.06 74 THR A O 1
ATOM 599 N N . VAL A 1 75 ? -12.703 13.894 -20.684 1.00 95.31 75 VAL A N 1
ATOM 600 C CA . VAL A 1 75 ? -13.807 13.934 -19.709 1.00 95.31 75 VAL A CA 1
ATOM 601 C C . VAL A 1 75 ? -14.448 12.550 -19.547 1.00 95.31 75 VAL A C 1
ATOM 603 O O . VAL A 1 75 ? -14.825 12.173 -18.442 1.00 95.31 75 VAL A O 1
ATOM 606 N N . TRP A 1 76 ? -14.522 11.762 -20.622 1.00 94.75 76 TRP A N 1
ATOM 607 C CA . TRP A 1 76 ? -15.059 10.405 -20.571 1.00 94.75 76 TRP A CA 1
ATOM 608 C C . TRP A 1 76 ? -14.167 9.433 -19.805 1.00 94.75 76 TRP A C 1
ATOM 610 O O . TRP A 1 76 ? -14.691 8.645 -19.024 1.00 94.75 76 TRP A O 1
ATOM 620 N N . GLU A 1 77 ? -12.847 9.493 -19.969 1.00 91.06 77 GLU A N 1
ATOM 621 C CA . GLU A 1 77 ? -11.905 8.690 -19.175 1.00 91.06 77 GLU A CA 1
ATOM 622 C C . GLU A 1 77 ? -11.958 9.077 -17.697 1.00 91.06 77 GLU A C 1
ATOM 624 O O . GLU A 1 77 ? -11.987 8.205 -16.834 1.00 91.06 77 GLU A O 1
ATOM 629 N N . LEU A 1 78 ? -12.068 10.373 -17.395 1.00 90.75 78 LEU A N 1
ATOM 630 C CA . LEU A 1 78 ? -12.229 10.841 -16.022 1.00 90.75 78 LEU A CA 1
ATOM 631 C C . LEU A 1 78 ? -13.534 10.326 -15.396 1.00 90.75 78 LEU A C 1
ATOM 633 O O . LEU A 1 78 ? -13.521 9.806 -14.282 1.00 90.75 78 LEU A O 1
ATOM 637 N N . ILE A 1 79 ? -14.658 10.447 -16.108 1.00 95.31 79 ILE A N 1
ATOM 638 C CA . ILE A 1 79 ? -15.969 10.002 -15.618 1.00 95.31 79 ILE A CA 1
ATOM 639 C C . ILE A 1 79 ? -16.009 8.480 -15.487 1.00 95.31 79 ILE A C 1
ATOM 641 O O . ILE A 1 79 ? -16.425 7.974 -14.451 1.00 95.31 79 ILE A O 1
ATOM 645 N N . SER A 1 80 ? -15.581 7.742 -16.510 1.00 92.25 80 SER A N 1
ATOM 646 C CA . SER A 1 80 ? -15.598 6.275 -16.490 1.00 92.25 80 SER A CA 1
ATOM 647 C C . SER A 1 80 ? -14.625 5.703 -15.462 1.00 92.25 80 SER A C 1
ATOM 649 O O . SER A 1 80 ? -14.995 4.776 -14.750 1.00 92.25 80 SER A O 1
ATOM 651 N N . GLY A 1 81 ? -13.435 6.291 -15.311 1.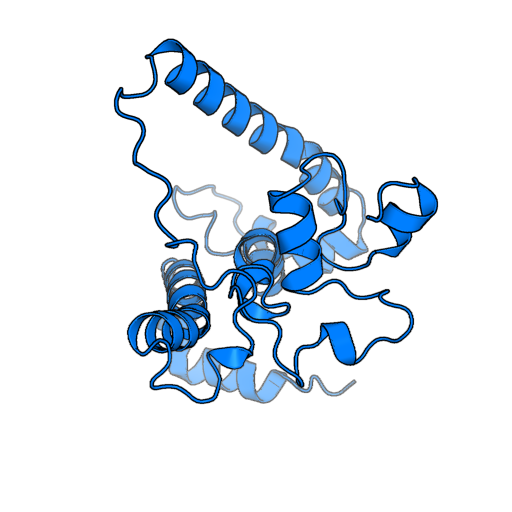00 83.88 81 GLY A N 1
ATOM 652 C CA . GLY A 1 81 ? -12.496 5.950 -14.246 1.00 83.88 81 GLY A CA 1
ATOM 653 C C . GLY A 1 81 ? -13.082 6.227 -12.863 1.00 83.88 81 GLY A C 1
ATOM 654 O O . GLY A 1 81 ? -13.057 5.353 -12.000 1.00 83.88 81 GLY A O 1
ATOM 655 N N . GLY A 1 82 ? -13.693 7.401 -12.667 1.00 84.31 82 GLY A N 1
ATOM 656 C CA . GLY A 1 82 ? -14.380 7.751 -11.423 1.00 84.31 82 GLY A CA 1
ATOM 657 C C . GLY A 1 82 ? -15.522 6.789 -11.088 1.00 84.31 82 GLY A C 1
ATOM 658 O O . GLY A 1 82 ? -15.584 6.270 -9.977 1.00 84.31 82 GLY A O 1
ATOM 659 N N . LEU A 1 83 ? -16.388 6.485 -12.058 1.00 91.69 83 LEU A N 1
ATOM 660 C CA . LEU A 1 83 ? -17.460 5.498 -11.904 1.00 91.69 83 LEU A CA 1
ATOM 661 C C . LEU A 1 83 ? -16.904 4.099 -11.622 1.00 91.69 83 LEU A C 1
ATOM 663 O O . LEU A 1 83 ? -17.418 3.413 -10.748 1.00 91.69 83 LEU A O 1
ATOM 667 N N . GLY A 1 84 ? -15.838 3.687 -12.309 1.00 84.75 84 GLY A N 1
ATOM 668 C CA . GLY A 1 84 ? -15.176 2.406 -12.079 1.00 84.75 84 GLY A CA 1
ATOM 669 C C . GLY A 1 84 ? -14.651 2.277 -10.650 1.00 84.75 84 GLY A C 1
ATOM 670 O O . GLY A 1 84 ? -14.919 1.277 -9.991 1.00 84.75 84 GLY A O 1
ATOM 671 N N . VAL A 1 85 ? -13.983 3.312 -10.133 1.00 75.81 85 VAL A N 1
ATOM 672 C CA . VAL A 1 85 ? -13.523 3.350 -8.735 1.00 75.81 85 VAL A CA 1
ATOM 673 C C . VAL A 1 85 ? -14.700 3.291 -7.764 1.00 75.81 85 VAL A C 1
ATOM 675 O O . VAL A 1 85 ? -14.638 2.540 -6.794 1.00 75.81 85 VAL A O 1
ATOM 678 N N . LEU A 1 86 ? -15.788 4.023 -8.030 1.00 78.75 86 LEU A N 1
ATOM 679 C CA . LEU A 1 86 ? -16.994 3.968 -7.199 1.00 78.75 86 LEU A CA 1
ATOM 680 C C . LEU A 1 86 ? -17.611 2.566 -7.178 1.00 78.75 86 LEU A C 1
ATOM 682 O O . LEU A 1 86 ? -17.993 2.100 -6.112 1.00 78.75 86 LEU A O 1
ATOM 686 N N . LEU A 1 87 ? -17.662 1.872 -8.317 1.00 80.81 87 LEU A N 1
ATOM 687 C CA . LEU A 1 87 ? -18.170 0.500 -8.399 1.00 80.81 87 LEU A CA 1
ATOM 688 C C . LEU A 1 87 ? -17.255 -0.503 -7.688 1.00 80.81 87 LEU A C 1
ATOM 690 O O . LEU A 1 87 ? -17.745 -1.418 -7.034 1.00 80.81 87 LEU A O 1
ATOM 694 N N . ILE A 1 88 ? -15.932 -0.333 -7.779 1.00 78.06 88 ILE A N 1
ATOM 695 C CA . ILE A 1 88 ? -14.974 -1.144 -7.013 1.00 78.06 88 ILE A CA 1
ATOM 696 C C . ILE A 1 88 ? -15.176 -0.916 -5.512 1.00 78.06 88 ILE A C 1
ATOM 698 O O . ILE A 1 88 ? -15.179 -1.876 -4.745 1.00 78.06 88 ILE A O 1
ATOM 702 N N . PHE A 1 89 ? -15.365 0.337 -5.094 1.00 73.69 89 PHE A N 1
ATOM 703 C CA . PHE A 1 89 ? -15.633 0.680 -3.701 1.00 73.69 89 PHE A CA 1
ATOM 704 C C . PHE A 1 89 ? -16.973 0.100 -3.228 1.00 73.69 89 PHE A C 1
ATOM 706 O O . PHE A 1 89 ? -17.038 -0.488 -2.155 1.00 73.69 89 PHE A O 1
ATOM 713 N N . ASP A 1 90 ? -18.017 0.168 -4.055 1.00 79.75 90 ASP A N 1
ATOM 714 C CA . ASP A 1 90 ? -19.320 -0.443 -3.775 1.00 79.75 90 ASP A CA 1
ATOM 715 C C . ASP A 1 90 ? -19.214 -1.971 -3.652 1.00 79.75 90 ASP A C 1
ATOM 717 O O . ASP A 1 90 ? -19.756 -2.564 -2.723 1.00 79.75 90 ASP A O 1
ATOM 721 N N . ALA A 1 91 ? -18.405 -2.623 -4.493 1.00 81.50 91 ALA A N 1
ATOM 722 C CA . ALA A 1 91 ? -18.139 -4.056 -4.386 1.00 81.50 91 ALA A CA 1
ATOM 723 C C . ALA A 1 91 ? -17.453 -4.452 -3.059 1.00 81.50 91 ALA A C 1
ATOM 725 O O . ALA A 1 91 ? -17.571 -5.605 -2.629 1.00 81.50 91 ALA A O 1
ATOM 726 N N . GLN A 1 92 ? -16.803 -3.522 -2.344 1.00 76.38 92 GLN A N 1
ATOM 727 C CA . GLN A 1 92 ? -16.296 -3.786 -0.989 1.00 76.38 92 GLN A CA 1
ATOM 728 C C . GLN A 1 92 ? -17.424 -4.088 0.014 1.00 76.38 92 GLN A C 1
ATOM 730 O O . GLN A 1 92 ? -17.152 -4.676 1.064 1.00 76.38 92 GLN A O 1
ATOM 735 N N . TYR A 1 93 ? -18.690 -3.814 -0.333 1.00 83.88 93 TYR A N 1
ATOM 736 C CA . TYR A 1 93 ? -19.876 -4.311 0.369 1.00 83.88 93 TYR A CA 1
ATOM 737 C C . TYR A 1 93 ? -19.790 -5.809 0.679 1.00 83.88 93 TYR A C 1
ATOM 739 O O . TYR A 1 93 ? -20.148 -6.232 1.775 1.00 83.88 93 TYR A O 1
ATOM 747 N N . PHE A 1 94 ? -19.289 -6.635 -0.246 1.00 85.94 94 PHE A N 1
ATOM 748 C CA . PHE A 1 94 ? -19.193 -8.079 -0.013 1.00 85.94 94 PHE A CA 1
ATOM 749 C C . PHE A 1 94 ? -18.199 -8.414 1.102 1.00 85.94 94 PHE A C 1
ATOM 751 O O . PHE A 1 94 ? -18.462 -9.291 1.926 1.00 85.94 94 PHE A O 1
ATOM 758 N N . TRP A 1 95 ? -17.081 -7.691 1.170 1.00 79.31 95 TRP A N 1
ATOM 759 C CA . TRP A 1 95 ? -16.108 -7.840 2.250 1.00 79.31 95 TRP A CA 1
ATOM 760 C C . TRP A 1 95 ? -16.682 -7.361 3.588 1.00 79.31 95 TRP A C 1
ATOM 762 O O . TRP A 1 95 ? -16.576 -8.048 4.607 1.00 79.31 95 TRP A O 1
ATOM 772 N N . HIS A 1 96 ? -17.390 -6.232 3.567 1.00 82.44 96 HIS A N 1
ATOM 773 C CA . HIS A 1 96 ? -18.117 -5.709 4.722 1.00 82.44 96 HIS A CA 1
ATOM 774 C C . HIS A 1 96 ? -19.182 -6.695 5.231 1.00 82.44 96 HIS A C 1
ATOM 776 O O . HIS A 1 96 ? -19.274 -6.971 6.430 1.00 82.44 96 HIS A O 1
ATOM 782 N N . LEU A 1 97 ? -19.923 -7.323 4.319 1.00 88.12 97 LEU A N 1
ATOM 783 C CA . LEU A 1 97 ? -20.899 -8.363 4.624 1.00 88.12 97 LEU A CA 1
ATOM 784 C C . LEU A 1 97 ? -20.240 -9.582 5.281 1.00 88.12 97 LEU A C 1
ATOM 786 O O . LEU A 1 97 ? -20.777 -10.106 6.257 1.00 88.12 97 LEU A O 1
ATOM 790 N N . VAL A 1 98 ? -19.077 -10.027 4.793 1.00 90.19 98 VAL A N 1
ATOM 791 C CA . VAL A 1 98 ? -18.317 -11.131 5.406 1.00 90.19 98 VAL A CA 1
ATOM 792 C C . VAL A 1 98 ? -17.936 -10.797 6.848 1.00 90.19 98 VAL A C 1
ATOM 794 O O . VAL A 1 98 ? -18.146 -11.632 7.733 1.00 90.19 98 VAL A O 1
ATOM 797 N N . HIS A 1 99 ? -17.449 -9.580 7.111 1.00 82.62 99 HIS A N 1
ATOM 798 C CA . HIS A 1 99 ? -17.146 -9.128 8.472 1.00 82.62 99 HIS A CA 1
ATOM 799 C C . HIS A 1 99 ? -18.373 -9.163 9.387 1.00 82.62 99 HIS A C 1
ATOM 801 O O . HIS A 1 99 ? -18.253 -9.568 10.537 1.00 82.62 99 HIS A O 1
ATOM 807 N N . HIS A 1 100 ? -19.557 -8.814 8.884 1.00 89.88 100 HIS A N 1
ATOM 808 C CA . HIS A 1 100 ? -20.802 -8.888 9.651 1.00 89.88 100 HIS A CA 1
ATOM 809 C C . HIS A 1 100 ? -21.342 -10.307 9.852 1.00 89.88 100 HIS A C 1
ATOM 811 O O . HIS A 1 100 ? -21.932 -10.605 10.890 1.00 89.88 100 HIS A O 1
ATOM 817 N N . LYS A 1 101 ? -21.197 -11.187 8.856 1.00 94.25 101 LYS A N 1
ATOM 818 C CA . LYS A 1 101 ? -21.762 -12.544 8.894 1.00 94.25 101 LYS A CA 1
ATOM 819 C C . LYS A 1 101 ? -20.894 -13.527 9.664 1.00 94.25 101 LYS A C 1
ATOM 821 O O . LYS A 1 101 ? -21.429 -14.480 10.223 1.00 94.25 101 LYS A O 1
ATOM 826 N N . ASN A 1 102 ? -19.581 -13.314 9.706 1.00 92.50 102 ASN A N 1
ATOM 827 C CA . ASN A 1 102 ? -18.663 -14.141 10.476 1.00 92.50 102 ASN A CA 1
ATOM 828 C C . ASN A 1 102 ? -18.499 -13.565 11.902 1.00 92.50 102 ASN A C 1
ATOM 830 O O . ASN A 1 102 ? -17.857 -12.526 12.057 1.00 92.50 102 ASN A O 1
ATOM 834 N N . PRO A 1 103 ? -18.986 -14.238 12.967 1.00 91.44 103 PRO A N 1
ATOM 835 C CA . PRO A 1 103 ? -18.945 -13.699 14.333 1.00 91.44 103 PRO A CA 1
ATOM 836 C C . PRO A 1 103 ? -17.533 -13.440 14.870 1.00 91.44 103 PRO A C 1
ATOM 838 O O . PRO A 1 103 ? -17.345 -12.633 15.779 1.00 91.44 103 PRO A O 1
ATOM 841 N N . HIS A 1 104 ? -16.534 -14.154 14.351 1.00 87.62 104 HIS A N 1
ATOM 842 C CA . HIS A 1 104 ? -15.144 -13.969 14.742 1.00 87.62 104 HIS A CA 1
ATOM 843 C C . HIS A 1 104 ? -14.570 -12.691 14.124 1.00 87.62 104 HIS A C 1
ATOM 845 O O . HIS A 1 104 ? -14.033 -11.855 14.848 1.00 87.62 104 HIS A O 1
ATOM 851 N N . LEU A 1 105 ? -14.751 -12.509 12.812 1.00 80.94 105 LEU A N 1
ATOM 852 C CA . LEU A 1 105 ? -14.321 -11.293 12.114 1.00 80.94 105 LEU A CA 1
ATOM 853 C C . LEU A 1 105 ? -15.071 -10.059 12.628 1.00 80.94 105 LEU A C 1
ATOM 855 O O . LEU A 1 105 ? -14.441 -9.033 12.866 1.00 80.94 105 LEU A O 1
ATOM 859 N N . TYR A 1 106 ? -16.371 -10.184 12.908 1.00 86.00 106 TYR A N 1
ATOM 860 C CA . TYR A 1 106 ? -17.160 -9.113 13.513 1.00 86.00 106 TYR A CA 1
ATOM 861 C C . TYR A 1 106 ? -16.530 -8.625 14.820 1.00 86.00 106 TYR A C 1
ATOM 863 O O . TYR A 1 106 ? -16.207 -7.451 14.950 1.00 86.00 106 TYR A O 1
ATOM 871 N N . ARG A 1 107 ? -16.288 -9.531 15.776 1.00 83.06 107 ARG A N 1
ATOM 872 C CA . ARG A 1 107 ? -15.750 -9.163 17.097 1.00 83.06 107 ARG A CA 1
ATOM 873 C C . ARG A 1 107 ? -14.325 -8.621 17.047 1.00 83.06 107 ARG A C 1
ATOM 875 O O . ARG A 1 107 ? -13.985 -7.776 17.863 1.00 83.06 107 ARG A O 1
ATOM 882 N N . MET A 1 108 ? -13.492 -9.132 16.142 1.00 75.00 108 MET A N 1
ATOM 883 C CA . MET A 1 108 ? -12.080 -8.744 16.071 1.00 75.00 108 MET A CA 1
ATOM 884 C C . MET A 1 108 ? -11.827 -7.467 15.280 1.00 75.00 108 MET A C 1
ATOM 886 O O . MET A 1 108 ? -10.862 -6.767 15.571 1.00 75.00 108 MET A O 1
ATOM 890 N N . VAL A 1 109 ? -12.641 -7.207 14.260 1.00 74.69 109 VAL A N 1
ATOM 891 C CA . VAL A 1 109 ? -12.379 -6.141 13.291 1.00 74.69 109 VAL A CA 1
ATOM 892 C C . VAL A 1 109 ? -13.464 -5.080 13.380 1.00 74.69 109 VAL A C 1
ATOM 894 O O . VAL A 1 109 ? -13.152 -3.927 13.633 1.00 74.69 109 VAL A O 1
ATOM 897 N N . HIS A 1 110 ? -14.731 -5.472 13.247 1.00 84.12 110 HIS A N 1
ATOM 898 C CA . HIS A 1 110 ? -15.804 -4.542 12.892 1.00 84.12 110 HIS A CA 1
ATOM 899 C C . HIS A 1 110 ? -16.681 -4.060 14.063 1.00 84.12 110 HIS 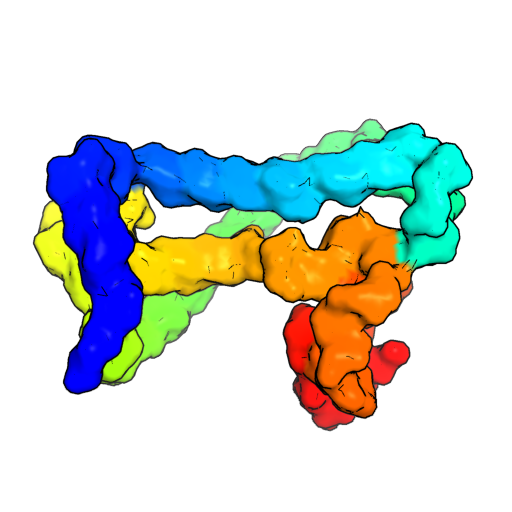A C 1
ATOM 901 O O . HIS A 1 110 ? -17.438 -3.108 13.919 1.00 84.12 110 HIS A O 1
ATOM 907 N N . ALA A 1 111 ? -16.613 -4.700 15.233 1.00 84.06 111 ALA A N 1
ATOM 908 C CA . ALA A 1 111 ? -17.502 -4.396 16.358 1.00 84.06 111 ALA A CA 1
ATOM 909 C C . ALA A 1 111 ? -17.319 -2.970 16.904 1.00 84.06 111 ALA A C 1
ATOM 911 O O . ALA A 1 111 ? -18.308 -2.297 17.163 1.00 84.06 111 ALA A O 1
ATOM 912 N N . ILE A 1 112 ? -16.072 -2.498 17.014 1.00 76.12 112 ILE A N 1
ATOM 913 C CA . ILE A 1 112 ? -15.745 -1.161 17.545 1.00 76.12 112 ILE A CA 1
ATOM 914 C C . ILE A 1 112 ? -16.307 -0.053 16.645 1.00 76.12 112 ILE A C 1
ATOM 916 O O . ILE A 1 112 ? -16.768 0.971 17.139 1.00 76.12 112 ILE A O 1
ATOM 920 N N . HIS A 1 113 ? -16.333 -0.266 15.326 1.00 77.31 113 HIS A N 1
ATOM 921 C CA . HIS A 1 113 ? -16.958 0.673 14.396 1.00 77.31 113 HIS A CA 1
ATOM 922 C C . HIS A 1 113 ? -18.451 0.893 14.706 1.00 77.31 113 HIS A C 1
ATOM 924 O O . HIS A 1 113 ? -18.933 2.021 14.626 1.00 77.31 113 HIS A O 1
ATOM 930 N N . HIS A 1 114 ? -19.174 -0.153 15.125 1.00 82.00 114 HIS A N 1
ATOM 931 C CA . HIS A 1 114 ? -20.602 -0.071 15.466 1.00 82.00 114 HIS A CA 1
ATOM 932 C C . HIS A 1 114 ? -20.896 0.538 16.843 1.00 82.00 114 HIS A C 1
ATOM 934 O O . HIS A 1 114 ? -22.054 0.854 17.116 1.00 82.00 114 HIS A O 1
ATOM 940 N N . ASP A 1 115 ? -19.885 0.784 17.683 1.00 78.31 115 ASP A N 1
ATOM 941 C CA . ASP A 1 115 ? -20.072 1.559 18.919 1.00 78.31 115 ASP A CA 1
ATOM 942 C C . ASP A 1 115 ? -20.417 3.036 18.610 1.00 78.31 115 ASP A C 1
ATOM 944 O O . ASP A 1 115 ? -21.032 3.732 19.422 1.00 78.31 115 ASP A O 1
ATOM 948 N N . TYR A 1 116 ? -20.095 3.513 17.399 1.00 69.50 116 TYR A N 1
ATOM 949 C CA . TYR A 1 116 ? -20.426 4.850 16.904 1.00 69.50 116 TYR A CA 1
ATOM 950 C C . TYR A 1 116 ? -21.769 4.864 16.158 1.00 69.50 116 TYR A C 1
ATOM 952 O O . TYR A 1 116 ? -21.837 4.895 14.933 1.00 69.50 116 TYR A O 1
ATOM 960 N N . ILE A 1 117 ? -22.864 4.894 16.918 1.00 73.69 117 ILE A N 1
ATOM 961 C CA . ILE A 1 117 ? -24.242 4.790 16.396 1.00 73.69 117 ILE A CA 1
ATOM 962 C C . ILE A 1 117 ? -24.659 6.008 15.540 1.00 73.69 117 ILE A C 1
ATOM 964 O O . ILE A 1 117 ? -25.566 5.906 14.715 1.00 73.69 117 ILE A O 1
ATOM 968 N N . SER A 1 118 ? -24.008 7.166 15.710 1.00 76.38 118 SER A N 1
ATOM 969 C CA . SER A 1 118 ? -24.252 8.367 14.899 1.00 76.38 118 SER A CA 1
ATOM 970 C C . SER A 1 118 ? -23.143 8.550 13.859 1.00 76.38 118 SER A C 1
ATOM 972 O O . SER A 1 118 ? -22.045 8.973 14.234 1.00 76.38 118 SER A O 1
ATOM 974 N N . PRO A 1 119 ? -23.415 8.321 12.560 1.00 66.25 119 PRO A N 1
ATOM 975 C CA . PRO A 1 119 ? -22.473 8.647 11.500 1.00 66.25 119 PRO A CA 1
ATOM 976 C C . PRO A 1 119 ? -22.119 10.136 11.546 1.00 66.25 119 PRO A C 1
ATOM 978 O O . PRO A 1 119 ? -22.984 10.999 11.703 1.00 66.25 119 PRO A O 1
ATOM 981 N N . PHE A 1 120 ? -20.840 10.442 11.395 1.00 68.88 120 PHE A N 1
ATOM 982 C CA . PHE A 1 120 ? -20.317 11.801 11.298 1.00 68.88 120 PHE A CA 1
ATOM 983 C C . PHE A 1 120 ? -19.299 11.816 10.162 1.00 68.88 120 PHE A C 1
ATOM 985 O O . PHE A 1 120 ? -18.740 10.775 9.833 1.00 68.88 120 PHE A O 1
ATOM 992 N N . SER A 1 121 ? -19.009 12.967 9.552 1.00 62.66 121 SER A N 1
ATOM 993 C CA . SER A 1 121 ? -18.089 13.032 8.401 1.00 62.66 121 SER A CA 1
ATOM 994 C C . SER A 1 121 ? -16.693 12.447 8.681 1.00 62.66 121 SER A C 1
ATOM 996 O O . SER A 1 121 ? -15.954 12.152 7.750 1.00 62.66 121 SER A O 1
ATOM 998 N N . TRP A 1 122 ? -16.347 12.259 9.958 1.00 57.16 122 TRP A N 1
ATOM 999 C CA . TRP A 1 122 ? -15.091 11.677 10.427 1.00 57.16 122 TRP A CA 1
ATOM 1000 C C . TRP A 1 122 ? -15.233 10.284 11.065 1.00 57.16 122 TRP A C 1
ATOM 1002 O O . TRP A 1 122 ? -14.243 9.752 11.557 1.00 57.16 122 TRP A O 1
ATOM 1012 N N . SER A 1 123 ? -16.418 9.657 11.052 1.00 57.84 123 SER A N 1
ATOM 1013 C CA . SER A 1 123 ? -16.646 8.317 11.628 1.00 57.84 123 SER A CA 1
ATOM 1014 C C . SER A 1 123 ? -15.966 7.178 10.852 1.00 57.84 123 SER A C 1
ATOM 1016 O O . SER A 1 123 ? -16.036 6.025 11.265 1.00 57.84 123 SER A O 1
ATOM 1018 N N . THR A 1 124 ? -15.263 7.490 9.760 1.00 57.66 124 THR A N 1
ATOM 1019 C CA . THR A 1 124 ? -14.354 6.575 9.051 1.00 57.66 124 THR A CA 1
ATOM 1020 C C . THR A 1 124 ? -12.976 6.446 9.709 1.00 57.66 124 THR A C 1
ATOM 1022 O O . THR A 1 124 ? -12.225 5.549 9.348 1.00 57.66 124 THR A O 1
ATOM 1025 N N . GLN A 1 125 ? -12.624 7.335 10.645 1.00 56.81 125 GLN A N 1
ATOM 1026 C CA . GLN A 1 125 ? -11.313 7.384 11.306 1.00 56.81 125 GLN A CA 1
ATOM 1027 C C . GLN A 1 125 ? -11.230 6.660 12.665 1.00 56.81 125 GLN A C 1
ATOM 1029 O O . GLN A 1 125 ? -10.178 6.082 12.939 1.00 56.81 125 GLN A O 1
ATOM 1034 N N . PRO A 1 126 ? -12.275 6.629 13.522 1.00 58.69 126 PRO A N 1
ATOM 1035 C CA . PRO A 1 126 ? -12.258 5.857 14.760 1.00 58.69 126 PRO A CA 1
ATOM 1036 C C . PRO A 1 126 ? -12.61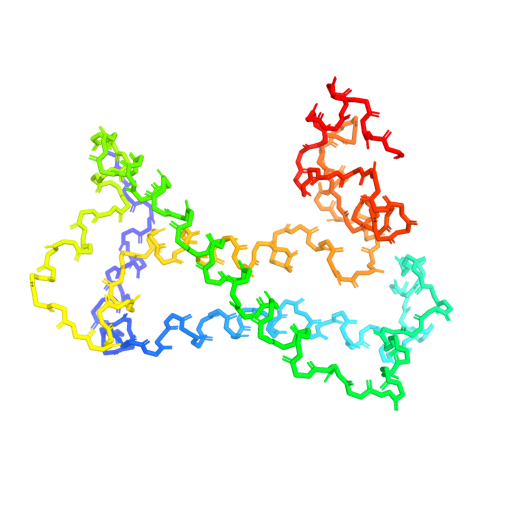5 4.389 14.480 1.00 58.69 126 PRO A C 1
ATOM 1038 O O . PRO A 1 126 ? -13.600 3.847 14.974 1.00 58.69 126 PRO A O 1
ATOM 1041 N N . LEU A 1 127 ? -11.813 3.754 13.632 1.00 63.78 127 LEU A N 1
ATOM 1042 C CA . LEU A 1 127 ? -11.807 2.308 13.460 1.00 63.78 127 LEU A CA 1
ATOM 1043 C C . LEU A 1 127 ? -10.928 1.702 14.556 1.00 63.78 127 LEU A C 1
ATOM 1045 O O . LEU A 1 127 ? -10.030 2.364 15.088 1.00 63.78 127 LEU A O 1
ATOM 1049 N N . SER A 1 128 ? -11.146 0.430 14.893 1.00 62.91 128 SER A N 1
ATOM 1050 C CA . SER A 1 128 ? -10.189 -0.261 15.763 1.00 62.91 128 SER A CA 1
ATOM 1051 C C . SER A 1 128 ? -8.790 -0.213 15.141 1.00 62.91 128 SER A C 1
ATOM 1053 O O . SER A 1 128 ? -8.661 -0.193 13.919 1.00 62.91 128 SER A O 1
ATOM 1055 N N . ALA A 1 129 ? -7.720 -0.244 15.945 1.00 60.44 129 ALA A N 1
ATOM 1056 C CA . ALA A 1 129 ? -6.362 -0.302 15.393 1.00 60.44 129 ALA A CA 1
ATOM 1057 C C . ALA A 1 129 ? -6.203 -1.470 14.400 1.00 60.44 129 ALA A C 1
ATOM 1059 O O . ALA A 1 129 ? -5.515 -1.327 13.401 1.00 60.44 129 ALA A O 1
ATOM 1060 N N . VAL A 1 130 ? -6.898 -2.591 14.627 1.00 57.06 130 VAL A N 1
ATOM 1061 C CA . VAL A 1 130 ? -6.919 -3.761 13.736 1.00 57.06 130 VAL A CA 1
ATOM 1062 C C . VAL A 1 130 ? -7.689 -3.494 12.447 1.00 57.06 130 VAL A C 1
ATOM 1064 O O . VAL A 1 130 ? -7.259 -3.930 11.389 1.00 57.06 130 VAL A O 1
ATOM 1067 N N . GLU A 1 131 ? -8.811 -2.790 12.496 1.00 59.09 131 GLU A N 1
ATOM 1068 C CA . GLU A 1 131 ? -9.620 -2.451 11.324 1.00 59.09 131 GLU A CA 1
ATOM 1069 C C . GLU A 1 131 ? -8.962 -1.362 10.486 1.00 59.09 131 GLU A C 1
ATOM 1071 O O . GLU A 1 131 ? -8.861 -1.497 9.272 1.00 59.09 131 GLU A O 1
ATOM 1076 N N . LEU A 1 132 ? -8.385 -0.360 11.143 1.00 63.19 132 LEU A N 1
ATOM 1077 C CA . LEU A 1 132 ? -7.533 0.631 10.514 1.00 63.19 132 LEU A CA 1
ATOM 1078 C C . LEU A 1 132 ? -6.282 -0.004 9.915 1.00 63.19 132 LEU A C 1
ATOM 1080 O O . LEU A 1 132 ? -5.905 0.328 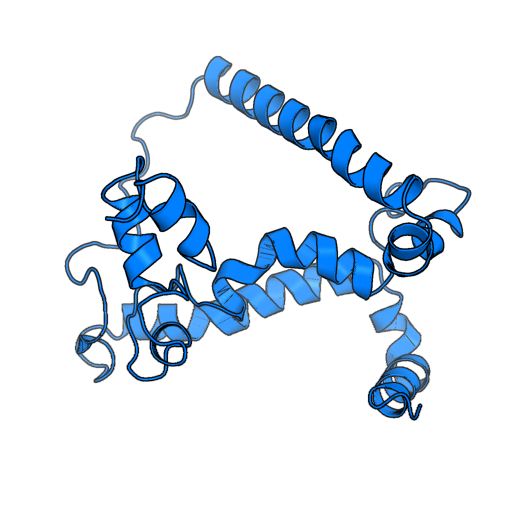8.795 1.00 63.19 132 LEU A O 1
ATOM 1084 N N . MET A 1 133 ? -5.657 -0.942 10.630 1.00 57.53 133 MET A N 1
ATOM 1085 C CA . MET A 1 133 ? -4.594 -1.749 10.061 1.00 57.53 133 MET A CA 1
ATOM 1086 C C . MET A 1 133 ? -5.139 -2.580 8.921 1.00 57.53 133 MET A C 1
ATOM 1088 O O . MET A 1 133 ? -4.475 -2.590 7.929 1.00 57.53 133 MET A O 1
ATOM 1092 N N . THR A 1 134 ? -6.314 -3.201 8.951 1.00 59.16 134 THR A N 1
ATOM 1093 C CA . THR A 1 134 ? -6.816 -4.029 7.834 1.00 59.16 134 THR A CA 1
ATOM 1094 C C . THR A 1 134 ? -7.096 -3.189 6.584 1.00 59.16 134 THR A C 1
ATOM 1096 O O . THR A 1 134 ? -6.703 -3.574 5.486 1.00 59.16 134 THR A O 1
ATOM 1099 N N . VAL A 1 135 ? -7.708 -2.013 6.740 1.00 59.81 135 VAL A N 1
ATOM 1100 C CA . VAL A 1 135 ? -7.948 -1.052 5.651 1.00 59.81 135 VAL A CA 1
ATOM 1101 C C . VAL A 1 135 ? -6.623 -0.466 5.147 1.00 59.81 135 VAL A C 1
ATOM 1103 O O . VAL A 1 135 ? -6.352 -0.486 3.951 1.00 59.81 135 VAL A O 1
ATOM 1106 N N . GLY A 1 136 ? -5.750 -0.024 6.055 1.00 58.56 136 GLY A N 1
ATOM 1107 C CA . GLY A 1 136 ? -4.418 0.495 5.740 1.00 58.56 136 GLY A CA 1
ATOM 1108 C C . GLY A 1 136 ? -3.421 -0.571 5.270 1.00 58.56 136 GLY A C 1
ATOM 1109 O O . GLY A 1 136 ? -2.480 -0.239 4.563 1.00 58.56 136 GLY A O 1
ATOM 1110 N N . PHE A 1 137 ? -3.627 -1.841 5.607 1.00 56.22 137 PHE A N 1
ATOM 1111 C CA . PHE A 1 137 ? -2.833 -3.013 5.227 1.00 56.22 137 PHE A CA 1
ATOM 1112 C C . PHE A 1 137 ? -3.044 -3.282 3.751 1.00 56.22 137 PHE A C 1
ATOM 1114 O O . PHE A 1 137 ? -2.065 -3.432 3.042 1.00 56.22 137 PHE A O 1
ATOM 1121 N N . TRP A 1 138 ? -4.267 -3.187 3.230 1.00 54.25 138 TRP A N 1
ATOM 1122 C CA . TRP A 1 138 ? -4.466 -3.231 1.778 1.00 54.25 138 TRP A CA 1
ATOM 1123 C C . TRP A 1 138 ? -3.803 -2.060 1.040 1.00 54.25 138 TRP A C 1
ATOM 1125 O O . TRP A 1 138 ? -3.344 -2.246 -0.080 1.00 54.25 138 TRP A O 1
ATOM 1135 N N . SER A 1 139 ? -3.691 -0.884 1.665 1.00 54.31 139 SER A N 1
ATOM 1136 C CA . SER A 1 139 ? -3.114 0.310 1.024 1.00 54.31 139 SER A CA 1
ATOM 1137 C C . SER A 1 139 ? -1.598 0.505 1.217 1.00 54.31 139 SER A C 1
ATOM 1139 O O . SER A 1 139 ? -1.000 1.249 0.451 1.00 54.31 139 SER A O 1
ATOM 1141 N N . ASN A 1 140 ? -0.961 -0.106 2.228 1.00 52.47 140 ASN A N 1
ATOM 1142 C CA . ASN A 1 140 ? 0.439 0.182 2.619 1.00 52.47 140 ASN A CA 1
ATOM 1143 C C . ASN A 1 140 ? 1.345 -1.057 2.707 1.00 52.47 140 ASN A C 1
ATOM 1145 O O . ASN A 1 140 ? 2.525 -0.947 3.046 1.00 52.47 140 ASN A O 1
ATOM 1149 N N . ILE A 1 141 ? 0.830 -2.252 2.427 1.00 60.16 141 ILE A N 1
ATOM 1150 C CA . ILE A 1 141 ? 1.621 -3.485 2.504 1.00 60.16 141 ILE A CA 1
ATOM 1151 C C . ILE A 1 141 ? 2.759 -3.550 1.483 1.00 60.16 141 ILE A C 1
ATOM 1153 O O . ILE A 1 141 ? 3.806 -4.143 1.755 1.00 60.16 141 ILE A O 1
ATOM 1157 N N . GLU A 1 142 ? 2.567 -2.893 0.341 1.00 55.62 142 GLU A N 1
ATOM 1158 C CA . GLU A 1 142 ? 3.499 -2.902 -0.781 1.00 55.62 142 GLU A CA 1
ATOM 1159 C C . GLU A 1 142 ? 4.883 -2.319 -0.426 1.00 55.62 142 GLU A C 1
ATOM 1161 O O . GLU A 1 142 ? 5.881 -3.013 -0.656 1.00 55.62 142 GLU A O 1
ATOM 1166 N N . PRO A 1 143 ? 4.997 -1.113 0.173 1.00 54.84 143 PRO A N 1
ATOM 1167 C CA . PRO A 1 143 ? 6.292 -0.569 0.581 1.00 54.84 143 PRO A CA 1
ATOM 1168 C C . PRO A 1 143 ? 6.840 -1.169 1.886 1.00 54.84 143 PRO A C 1
ATOM 1170 O O . PRO A 1 143 ? 8.053 -1.337 2.004 1.00 54.84 143 PRO A O 1
ATOM 1173 N N . ILE A 1 144 ? 5.987 -1.497 2.867 1.00 54.44 144 ILE A N 1
ATOM 1174 C CA . ILE A 1 144 ? 6.441 -1.792 4.241 1.00 54.44 144 ILE A CA 1
ATOM 1175 C C . ILE A 1 144 ? 6.993 -3.210 4.386 1.00 54.44 144 ILE A C 1
ATOM 1177 O O . ILE A 1 144 ? 8.069 -3.402 4.955 1.00 54.44 144 ILE A O 1
ATOM 1181 N N . LEU A 1 145 ? 6.259 -4.221 3.916 1.00 54.88 145 LEU A N 1
ATOM 1182 C CA . LEU A 1 145 ? 6.596 -5.609 4.237 1.00 54.88 145 LEU A CA 1
ATOM 1183 C C . LEU A 1 145 ? 7.420 -6.283 3.151 1.00 54.88 145 LEU A C 1
ATOM 1185 O O . LEU A 1 145 ? 8.240 -7.148 3.453 1.00 54.88 145 LEU A O 1
ATOM 1189 N N . LEU A 1 146 ? 7.191 -5.927 1.890 1.00 53.66 146 LEU A N 1
ATOM 1190 C CA . LEU A 1 146 ? 7.626 -6.788 0.787 1.00 53.66 146 LEU A CA 1
ATOM 1191 C C . LEU A 1 146 ? 8.362 -6.066 -0.314 1.00 53.66 146 LEU A C 1
ATOM 1193 O O . LEU A 1 146 ? 8.916 -6.707 -1.207 1.00 53.66 146 LEU A O 1
ATOM 1197 N N . LYS A 1 147 ? 8.455 -4.743 -0.173 1.00 62.28 147 LYS A N 1
ATOM 1198 C CA . LYS A 1 147 ? 9.344 -3.917 -0.967 1.00 62.28 147 LYS A CA 1
ATOM 1199 C C . LYS A 1 147 ? 9.078 -4.074 -2.467 1.00 62.28 147 LYS A C 1
ATOM 1201 O O . LYS A 1 147 ? 9.995 -3.936 -3.264 1.00 62.28 147 LYS A O 1
ATOM 1206 N N . TYR A 1 148 ? 7.847 -4.374 -2.877 1.00 59.97 148 TYR A N 1
ATOM 1207 C CA . TYR A 1 148 ? 7.583 -4.724 -4.273 1.00 59.97 148 TYR A CA 1
ATOM 1208 C C . TYR A 1 148 ? 7.885 -3.581 -5.243 1.00 59.97 148 TYR A C 1
ATOM 1210 O O . TYR A 1 148 ? 8.356 -3.809 -6.351 1.00 59.97 148 TYR A O 1
ATOM 1218 N N . HIS A 1 149 ? 7.678 -2.352 -4.774 1.00 68.25 149 HIS A N 1
ATOM 1219 C CA . HIS A 1 149 ? 7.863 -1.129 -5.543 1.00 68.25 149 HIS A CA 1
ATOM 1220 C C . HIS A 1 149 ? 9.166 -0.381 -5.226 1.00 68.25 149 HIS A C 1
ATOM 1222 O O . HIS A 1 149 ? 9.370 0.714 -5.736 1.00 68.25 149 HIS A O 1
ATOM 1228 N N . ILE A 1 150 ? 10.082 -0.940 -4.418 1.00 79.31 150 ILE A N 1
ATOM 1229 C CA . ILE A 1 150 ? 11.352 -0.239 -4.134 1.00 79.31 150 ILE A CA 1
ATOM 1230 C C . ILE A 1 150 ? 12.307 -0.274 -5.338 1.00 79.31 150 ILE A C 1
ATOM 1232 O O . ILE A 1 150 ? 13.235 0.523 -5.413 1.00 79.31 150 ILE A O 1
ATOM 1236 N N . GLY A 1 151 ? 12.116 -1.220 -6.268 1.00 84.19 151 GLY A N 1
ATOM 1237 C CA . GLY A 1 151 ? 12.931 -1.363 -7.481 1.00 84.19 151 GLY A CA 1
ATOM 1238 C C . GLY A 1 151 ? 14.332 -1.955 -7.269 1.00 84.19 151 GLY A C 1
ATOM 1239 O O . GLY A 1 151 ? 15.171 -1.869 -8.166 1.00 84.19 151 GLY A O 1
ATOM 1240 N N . TYR A 1 152 ? 14.594 -2.555 -6.105 1.00 87.38 152 TYR A N 1
ATOM 1241 C CA . TYR A 1 152 ? 15.864 -3.194 -5.749 1.00 87.38 152 TYR A CA 1
ATOM 1242 C C . TYR A 1 152 ? 15.650 -4.637 -5.302 1.00 87.38 152 TYR A C 1
ATOM 1244 O O . TYR A 1 152 ? 14.831 -4.902 -4.422 1.00 87.38 152 TYR A O 1
ATOM 1252 N N . ASP A 1 153 ? 16.466 -5.545 -5.829 1.00 89.81 153 ASP A N 1
ATOM 1253 C CA . ASP A 1 153 ? 16.533 -6.930 -5.373 1.00 89.81 153 ASP A CA 1
ATOM 1254 C C . ASP A 1 153 ? 17.700 -7.131 -4.396 1.00 89.81 153 ASP A C 1
ATOM 1256 O O . ASP A 1 153 ? 18.810 -7.539 -4.743 1.00 89.81 153 ASP A O 1
ATOM 1260 N N . LEU A 1 154 ? 17.472 -6.735 -3.145 1.00 89.31 154 LEU A N 1
ATOM 1261 C CA . LEU A 1 154 ? 18.494 -6.770 -2.102 1.00 89.31 154 LEU A CA 1
ATOM 1262 C C . LEU A 1 154 ? 18.735 -8.206 -1.610 1.00 89.31 154 LEU A C 1
ATOM 1264 O O . LEU A 1 154 ? 17.795 -8.990 -1.495 1.00 89.31 154 LEU A O 1
ATOM 1268 N N . PRO A 1 155 ? 19.964 -8.560 -1.195 1.00 87.44 155 PRO A N 1
ATOM 1269 C CA . PRO A 1 155 ? 20.269 -9.921 -0.746 1.00 87.44 155 PRO A CA 1
ATOM 1270 C C . PRO A 1 155 ? 19.465 -10.334 0.497 1.00 87.44 155 PRO A C 1
ATOM 1272 O O . PRO A 1 155 ? 19.186 -11.512 0.685 1.00 87.44 155 PRO A O 1
ATOM 1275 N N . TYR A 1 156 ? 19.049 -9.363 1.312 1.00 84.75 156 TYR A N 1
ATOM 1276 C CA . TYR A 1 156 ? 18.223 -9.541 2.509 1.00 84.75 156 TYR A CA 1
ATOM 1277 C C . TYR A 1 156 ? 16.726 -9.277 2.262 1.00 84.75 156 TYR A C 1
ATOM 1279 O O . TYR A 1 156 ? 15.972 -9.049 3.211 1.00 84.75 156 TYR A O 1
ATOM 1287 N N . SER A 1 157 ? 16.281 -9.236 1.003 1.00 82.50 157 SER A N 1
ATOM 1288 C CA . SER A 1 157 ? 14.857 -9.132 0.684 1.00 82.50 157 SER A CA 1
ATOM 1289 C C . SER A 1 157 ? 14.091 -10.331 1.259 1.00 82.50 157 SER A C 1
ATOM 1291 O O . SER A 1 157 ? 14.575 -11.461 1.158 1.00 82.50 157 SER A O 1
ATOM 1293 N N . PRO A 1 158 ? 12.886 -10.131 1.830 1.00 79.31 158 PRO A N 1
ATOM 1294 C CA . PRO A 1 158 ? 12.084 -11.226 2.377 1.00 79.31 158 PRO A CA 1
ATOM 1295 C C . PRO A 1 158 ? 11.818 -12.358 1.380 1.00 79.31 158 PRO A C 1
ATOM 1297 O O . PRO A 1 158 ? 11.785 -13.517 1.782 1.00 79.31 158 PRO A O 1
ATOM 1300 N N . SER A 1 159 ? 11.718 -12.047 0.083 1.00 80.56 159 SER A N 1
ATOM 1301 C CA . SER A 1 159 ? 11.585 -13.018 -1.014 1.00 80.56 159 SER A CA 1
ATOM 1302 C C . SER A 1 159 ? 12.679 -14.090 -1.038 1.00 80.56 159 SER A C 1
ATOM 1304 O O . SER A 1 159 ? 12.444 -15.184 -1.540 1.00 80.56 159 SER A O 1
ATOM 1306 N N . HIS A 1 160 ? 13.856 -13.819 -0.466 1.00 84.31 160 HIS A N 1
ATOM 1307 C CA . HIS A 1 160 ? 14.954 -14.786 -0.365 1.00 84.31 160 HIS A CA 1
ATOM 1308 C C . HIS A 1 160 ? 14.874 -15.678 0.881 1.00 84.31 160 HIS A C 1
ATOM 1310 O O . HIS A 1 160 ? 15.606 -16.660 0.975 1.00 84.31 160 HIS A O 1
ATOM 1316 N N . LEU A 1 161 ? 13.996 -15.362 1.840 1.00 82.94 161 LEU A N 1
ATOM 1317 C CA . LEU A 1 161 ? 13.831 -16.136 3.074 1.00 82.94 161 LEU A CA 1
ATOM 1318 C C . LEU A 1 161 ? 12.954 -17.374 2.874 1.00 82.94 161 LEU A C 1
ATOM 1320 O O . LEU A 1 161 ? 13.123 -18.366 3.582 1.00 82.94 161 LEU A O 1
ATOM 1324 N N . VAL A 1 162 ? 12.008 -17.321 1.932 1.00 81.31 162 VAL A N 1
ATOM 1325 C CA . VAL A 1 162 ? 11.093 -18.434 1.656 1.00 81.31 162 VAL A CA 1
ATOM 1326 C C . VAL A 1 162 ? 11.580 -19.193 0.419 1.00 81.31 162 VAL A C 1
ATOM 1328 O O . VAL A 1 162 ? 11.627 -18.618 -0.671 1.00 81.31 162 VAL A O 1
ATOM 1331 N N . PRO A 1 163 ? 11.923 -20.489 0.546 1.00 77.38 163 PRO A N 1
ATOM 1332 C CA . PRO A 1 163 ? 12.437 -21.265 -0.571 1.00 77.38 163 PRO A CA 1
ATOM 1333 C C . PRO A 1 163 ? 11.383 -21.464 -1.668 1.00 77.38 163 PRO A C 1
ATOM 1335 O O . PRO A 1 163 ? 10.184 -21.239 -1.485 1.00 77.38 163 PRO A O 1
ATOM 1338 N N . PHE A 1 164 ? 11.854 -21.925 -2.828 1.00 80.69 164 PHE A N 1
ATOM 1339 C CA . PHE A 1 164 ? 11.042 -22.236 -4.009 1.00 80.69 164 PHE A CA 1
ATOM 1340 C C . PHE A 1 164 ? 10.365 -21.036 -4.669 1.00 80.69 164 PHE A C 1
ATOM 1342 O O . PHE A 1 164 ? 9.497 -21.249 -5.505 1.00 80.69 164 PHE A O 1
ATOM 1349 N N . GLY A 1 165 ? 10.733 -19.796 -4.336 1.00 74.31 165 GLY A N 1
ATOM 1350 C CA . GLY A 1 165 ? 10.098 -18.606 -4.910 1.00 74.31 165 GLY A CA 1
ATOM 1351 C C . GLY A 1 165 ? 8.619 -18.495 -4.540 1.00 74.31 165 GLY A C 1
ATOM 1352 O O . GLY A 1 165 ? 7.827 -17.967 -5.319 1.00 74.31 165 GLY A O 1
ATOM 1353 N N . LEU A 1 166 ? 8.226 -19.058 -3.390 1.00 82.56 166 LEU A N 1
ATOM 1354 C CA . LEU A 1 166 ? 6.850 -19.006 -2.896 1.00 82.56 166 LEU A CA 1
ATOM 1355 C C . LEU A 1 166 ? 6.481 -17.638 -2.340 1.00 82.56 166 LEU A C 1
ATOM 1357 O O . LEU A 1 166 ? 5.295 -17.348 -2.290 1.00 82.56 166 LEU A O 1
ATOM 1361 N N . LEU A 1 167 ? 7.458 -16.820 -1.948 1.00 84.69 167 LEU A N 1
ATOM 1362 C CA . LEU A 1 167 ? 7.255 -15.430 -1.563 1.00 84.69 167 LEU A CA 1
ATOM 1363 C C . LEU A 1 167 ? 7.793 -14.528 -2.675 1.00 84.69 167 LEU A C 1
ATOM 1365 O O . LEU A 1 167 ? 8.984 -14.546 -2.981 1.00 84.69 167 LEU A O 1
ATOM 1369 N N . GLY A 1 168 ? 6.904 -13.759 -3.290 1.00 77.00 168 GLY A N 1
ATOM 1370 C CA . GLY A 1 168 ? 7.250 -12.725 -4.249 1.00 77.00 168 GLY A CA 1
ATOM 1371 C C . GLY A 1 168 ? 8.070 -11.618 -3.590 1.00 77.00 168 GLY A C 1
ATOM 1372 O O . GLY A 1 168 ? 8.017 -11.408 -2.378 1.00 77.00 168 GLY A O 1
ATOM 1373 N N . GLY A 1 169 ? 8.789 -10.859 -4.410 1.00 83.38 169 GLY A N 1
ATOM 1374 C CA . GLY A 1 169 ? 9.484 -9.635 -4.010 1.00 83.38 169 GLY A CA 1
ATOM 1375 C C . GLY A 1 169 ? 9.521 -8.637 -5.161 1.00 83.38 169 GLY A C 1
ATOM 1376 O O . GLY A 1 169 ? 8.828 -8.829 -6.163 1.00 83.38 169 GLY A O 1
ATOM 1377 N N . ALA A 1 170 ? 10.364 -7.611 -5.043 1.00 84.31 170 ALA A N 1
ATOM 1378 C CA . ALA A 1 170 ? 10.534 -6.570 -6.060 1.00 84.31 170 ALA A CA 1
ATOM 1379 C C . ALA A 1 170 ? 10.707 -7.135 -7.480 1.00 84.31 170 ALA A C 1
ATOM 1381 O O . ALA A 1 170 ? 10.057 -6.663 -8.401 1.00 84.31 170 ALA A O 1
ATOM 1382 N N . MET A 1 171 ? 11.492 -8.205 -7.647 1.00 84.88 171 MET A N 1
ATOM 1383 C CA . MET A 1 171 ? 11.687 -8.869 -8.943 1.00 84.88 171 MET A CA 1
ATOM 1384 C C . MET A 1 171 ? 10.404 -9.497 -9.507 1.00 84.88 171 MET A C 1
ATOM 1386 O O . MET A 1 171 ? 10.104 -9.353 -10.686 1.00 84.88 171 MET A O 1
ATOM 1390 N N . ALA A 1 172 ? 9.624 -10.192 -8.674 1.00 85.25 172 ALA A N 1
ATOM 1391 C CA . ALA A 1 172 ? 8.390 -10.833 -9.124 1.00 85.25 172 ALA A CA 1
ATOM 1392 C C . ALA A 1 172 ? 7.340 -9.797 -9.554 1.00 85.25 172 ALA A C 1
ATOM 1394 O O . ALA A 1 172 ? 6.647 -10.023 -10.545 1.00 85.25 172 ALA A O 1
ATOM 1395 N N . HIS A 1 173 ? 7.262 -8.661 -8.847 1.00 87.19 173 HIS A N 1
ATOM 1396 C CA . HIS A 1 173 ? 6.389 -7.558 -9.243 1.00 87.19 173 HIS A CA 1
ATOM 1397 C C . HIS A 1 173 ? 6.934 -6.814 -10.475 1.00 87.19 173 HIS A C 1
ATOM 1399 O O . HIS A 1 173 ? 6.160 -6.431 -11.350 1.00 87.19 173 HIS A O 1
ATOM 1405 N N . ASP A 1 174 ? 8.250 -6.654 -10.603 1.00 87.00 174 ASP A N 1
ATOM 1406 C CA . ASP A 1 174 ? 8.868 -6.083 -11.802 1.00 87.00 174 ASP A CA 1
ATOM 1407 C C . ASP A 1 174 ? 8.505 -6.889 -13.062 1.00 87.00 174 ASP A C 1
ATOM 1409 O O . ASP A 1 174 ? 8.082 -6.319 -14.067 1.00 87.00 174 ASP A O 1
ATOM 1413 N N . ILE A 1 175 ? 8.534 -8.226 -12.972 1.00 87.81 175 ILE A N 1
ATOM 1414 C CA . ILE A 1 175 ? 8.066 -9.122 -14.040 1.00 87.81 175 ILE A CA 1
ATOM 1415 C C . ILE A 1 175 ? 6.587 -8.880 -14.368 1.00 87.81 175 ILE A C 1
ATOM 1417 O O . ILE A 1 175 ? 6.246 -8.847 -15.547 1.00 87.81 175 ILE A O 1
ATOM 1421 N N . HIS A 1 176 ? 5.720 -8.662 -13.372 1.00 88.75 176 HIS A N 1
ATOM 1422 C CA . HIS A 1 176 ? 4.317 -8.294 -13.611 1.00 88.75 176 HIS A CA 1
ATOM 1423 C C . HIS A 1 176 ? 4.191 -6.965 -14.378 1.00 88.75 176 HIS A C 1
ATOM 1425 O O . HIS A 1 176 ? 3.431 -6.888 -15.340 1.00 88.75 176 HIS A O 1
ATOM 1431 N N . HIS A 1 177 ? 4.969 -5.935 -14.024 1.00 85.25 177 HIS A N 1
ATOM 1432 C CA . HIS A 1 177 ? 4.973 -4.656 -14.756 1.00 85.25 177 HIS A CA 1
ATOM 1433 C C . HIS A 1 177 ? 5.445 -4.820 -16.207 1.00 85.25 177 HIS A C 1
ATOM 1435 O O . HIS A 1 177 ? 4.906 -4.184 -17.111 1.00 85.25 177 HIS A O 1
ATOM 1441 N N . GLN A 1 178 ? 6.415 -5.705 -16.453 1.00 85.12 178 GLN A N 1
ATOM 1442 C CA . GLN A 1 178 ? 6.872 -6.032 -17.808 1.00 85.12 178 GLN A CA 1
ATOM 1443 C C . GLN A 1 178 ? 5.886 -6.931 -18.579 1.00 85.12 178 GLN A C 1
ATOM 1445 O O . GLN A 1 178 ? 5.780 -6.837 -19.802 1.00 85.12 178 GLN A O 1
ATOM 1450 N N . LYS A 1 179 ? 5.170 -7.818 -17.879 1.00 88.81 179 LYS A N 1
ATOM 1451 C CA . LYS A 1 179 ? 4.215 -8.793 -18.422 1.00 88.81 179 LYS A CA 1
ATOM 1452 C C . LYS A 1 179 ? 2.916 -8.761 -17.600 1.00 88.81 179 LYS A C 1
ATOM 1454 O O . LYS A 1 179 ? 2.705 -9.649 -16.766 1.00 88.81 179 LYS A O 1
ATOM 1459 N N . PRO A 1 180 ? 2.001 -7.810 -17.879 1.00 87.06 180 PRO A N 1
ATOM 1460 C CA . PRO A 1 180 ? 0.790 -7.592 -17.073 1.00 87.06 180 PRO A CA 1
ATOM 1461 C C . PRO A 1 180 ? -0.164 -8.792 -16.980 1.00 87.06 180 PRO A C 1
ATOM 1463 O O . PRO A 1 180 ? -1.062 -8.813 -16.145 1.00 87.06 180 PRO A O 1
ATOM 1466 N N . SER A 1 181 ? 0.014 -9.801 -17.837 1.00 90.69 181 SER A N 1
ATOM 1467 C CA . SER A 1 181 ? -0.746 -11.053 -17.834 1.00 90.69 181 SER A CA 1
ATOM 1468 C C . SER A 1 181 ? -0.113 -12.167 -16.981 1.00 90.69 181 SER A C 1
ATOM 1470 O O . SER A 1 181 ? -0.420 -13.338 -17.202 1.00 90.69 181 SER A O 1
ATOM 1472 N N . SER A 1 182 ? 0.812 -11.841 -16.074 1.00 91.88 182 SER A N 1
ATOM 1473 C CA . SER A 1 182 ? 1.534 -12.805 -15.231 1.00 91.88 182 SER A CA 1
ATOM 1474 C C . SER A 1 182 ? 1.813 -12.258 -13.829 1.00 91.88 182 SER A C 1
ATOM 1476 O O . SER A 1 182 ? 1.688 -11.054 -13.609 1.00 91.88 182 SER A O 1
ATOM 1478 N N . ASN A 1 183 ? 2.200 -13.135 -12.898 1.00 89.19 183 ASN A N 1
ATOM 1479 C CA . ASN A 1 183 ? 2.602 -12.819 -11.521 1.00 89.19 183 ASN A CA 1
ATOM 1480 C C . ASN A 1 183 ? 1.576 -11.932 -10.791 1.00 89.19 183 ASN A C 1
ATOM 1482 O O . ASN A 1 183 ? 1.916 -10.881 -10.252 1.00 89.19 183 ASN A O 1
ATOM 1486 N N . PHE A 1 184 ? 0.304 -12.337 -10.812 1.00 84.56 184 PHE A N 1
ATOM 1487 C CA . PHE A 1 184 ? -0.801 -11.567 -10.239 1.00 84.56 184 PHE A CA 1
ATOM 1488 C C . PHE A 1 184 ? -0.800 -11.568 -8.716 1.00 84.56 184 PHE A C 1
ATOM 1490 O O . PHE A 1 184 ? -1.304 -10.629 -8.101 1.00 84.56 184 PHE A O 1
ATOM 1497 N N . ALA A 1 185 ? -0.311 -12.642 -8.093 1.00 83.38 185 ALA A N 1
ATOM 1498 C CA . ALA A 1 185 ? -0.303 -12.753 -6.651 1.00 83.38 185 ALA A CA 1
ATOM 1499 C C . ALA A 1 185 ? 0.753 -11.790 -6.094 1.00 83.38 185 ALA A C 1
ATOM 1501 O O . ALA A 1 185 ? 1.945 -11.983 -6.341 1.00 83.38 185 ALA A O 1
ATOM 1502 N N . PRO A 1 186 ? 0.352 -10.799 -5.279 1.00 69.31 186 PRO A N 1
ATOM 1503 C CA . PRO A 1 186 ? 1.311 -9.836 -4.768 1.00 69.31 186 PRO A CA 1
ATOM 1504 C C . PRO A 1 186 ? 2.297 -10.530 -3.829 1.00 69.31 186 PRO A C 1
ATOM 1506 O O . PRO A 1 186 ? 3.482 -10.269 -3.899 1.00 69.31 186 PRO A O 1
ATOM 1509 N N . PHE A 1 187 ? 1.823 -11.477 -3.011 1.00 76.75 187 PHE A N 1
ATOM 1510 C CA . PHE A 1 187 ? 2.579 -12.079 -1.910 1.00 76.75 187 PHE A CA 1
ATOM 1511 C C . PHE A 1 187 ? 3.131 -13.442 -2.239 1.00 76.75 187 PHE A C 1
ATOM 1513 O O . PHE A 1 187 ? 4.332 -13.636 -2.379 1.00 76.75 187 PHE A O 1
ATOM 1520 N N . PHE A 1 188 ? 2.232 -14.419 -2.267 1.00 85.06 188 PHE A N 1
ATOM 1521 C CA . PHE A 1 188 ? 2.607 -15.801 -2.360 1.00 85.06 188 PHE A CA 1
ATOM 1522 C C . PHE A 1 188 ? 2.271 -16.315 -3.748 1.00 85.06 188 PHE A C 1
ATOM 1524 O O . PHE A 1 188 ? 1.103 -16.362 -4.128 1.00 85.06 188 PHE A O 1
ATOM 1531 N N . SER A 1 189 ? 3.286 -16.775 -4.471 1.00 86.56 189 SER A N 1
ATOM 1532 C CA . SER A 1 189 ? 3.156 -17.201 -5.869 1.00 86.56 189 SER A CA 1
ATOM 1533 C C . SER A 1 189 ? 2.408 -18.528 -6.047 1.00 86.56 189 SER A C 1
ATOM 1535 O O . SER A 1 189 ? 2.314 -19.039 -7.160 1.00 86.56 189 SER A O 1
ATOM 1537 N N . HIS A 1 190 ? 1.874 -19.131 -4.976 1.00 87.75 190 HIS A N 1
ATOM 1538 C CA . HIS A 1 190 ? 1.179 -20.418 -5.064 1.00 87.75 190 HIS A CA 1
ATOM 1539 C C . HIS A 1 190 ? -0.080 -20.344 -5.933 1.00 87.75 190 HIS A C 1
ATOM 1541 O O . HIS A 1 190 ? -0.356 -21.299 -6.655 1.00 87.75 190 HIS A O 1
ATOM 1547 N N . TRP A 1 191 ? -0.798 -19.216 -5.924 1.00 88.00 191 TRP A N 1
ATOM 1548 C CA . TRP A 1 191 ? -1.926 -19.009 -6.833 1.00 88.00 191 TRP A CA 1
ATOM 1549 C C . TRP A 1 191 ? -1.464 -18.882 -8.281 1.00 88.00 191 TRP A C 1
ATOM 1551 O O . TRP A 1 191 ? -2.011 -19.565 -9.142 1.00 88.00 191 TRP A O 1
ATOM 1561 N N . ASP A 1 192 ? -0.405 -18.112 -8.539 1.00 90.12 192 ASP A N 1
ATOM 1562 C CA . ASP A 1 192 ? 0.143 -17.998 -9.891 1.00 90.12 192 ASP A CA 1
ATOM 1563 C C . ASP A 1 192 ? 0.663 -19.332 -10.431 1.00 90.12 192 ASP A C 1
ATOM 1565 O O . ASP A 1 192 ? 0.485 -19.655 -11.600 1.00 90.12 192 ASP A O 1
ATOM 1569 N N . ARG A 1 193 ? 1.258 -20.166 -9.573 1.00 90.12 193 ARG A N 1
ATOM 1570 C CA . ARG A 1 193 ? 1.658 -21.532 -9.941 1.00 90.12 193 ARG A CA 1
ATOM 1571 C C . ARG A 1 193 ? 0.460 -22.401 -10.271 1.00 90.12 193 ARG A C 1
ATOM 1573 O O . ARG A 1 193 ? 0.488 -23.118 -11.264 1.00 90.12 193 ARG A O 1
ATOM 1580 N N . PHE A 1 194 ? -0.564 -22.359 -9.424 1.00 93.06 194 PHE A N 1
ATOM 1581 C CA . PHE A 1 194 ? -1.754 -23.185 -9.580 1.00 93.06 194 PHE A CA 1
ATOM 1582 C C . PHE A 1 194 ? -2.517 -22.850 -10.867 1.00 93.06 194 PHE A C 1
ATOM 1584 O O . PHE A 1 194 ? -2.958 -23.757 -11.566 1.00 93.06 194 PHE A O 1
ATOM 1591 N N . PHE A 1 195 ? -2.624 -21.564 -11.206 1.00 93.69 195 PHE A N 1
ATOM 1592 C CA . PHE A 1 195 ? -3.316 -21.096 -12.408 1.00 93.69 195 PHE A CA 1
ATOM 1593 C C . PHE A 1 195 ? -2.414 -20.960 -13.646 1.00 93.69 195 PHE A C 1
ATOM 1595 O O . PHE A 1 195 ? -2.904 -20.597 -14.712 1.00 93.69 195 PHE A O 1
ATOM 1602 N N . GLY A 1 196 ? -1.119 -21.277 -13.540 1.00 92.25 196 GLY A N 1
ATOM 1603 C CA . GLY A 1 196 ? -0.178 -21.207 -14.663 1.00 92.25 196 GLY A CA 1
ATOM 1604 C C . GLY A 1 196 ? 0.159 -19.781 -15.112 1.00 92.25 196 GLY A C 1
ATOM 1605 O O . GLY A 1 196 ? 0.496 -19.570 -16.272 1.00 92.25 196 GLY A O 1
ATOM 1606 N N . THR A 1 197 ? 0.059 -18.806 -14.210 1.00 93.00 197 THR A N 1
ATOM 1607 C CA . THR A 1 197 ? 0.328 -17.382 -14.455 1.00 93.00 197 THR A CA 1
ATOM 1608 C C . THR A 1 197 ? 1.669 -16.917 -13.882 1.00 93.00 197 THR A C 1
ATOM 1610 O O . THR A 1 197 ? 1.977 -15.733 -13.965 1.00 93.00 197 THR A O 1
ATOM 1613 N N . LEU A 1 198 ? 2.486 -17.821 -13.325 1.00 91.06 198 LEU A N 1
ATOM 1614 C CA . LEU A 1 198 ? 3.848 -17.514 -12.872 1.00 91.06 198 LEU A CA 1
ATOM 1615 C C . LEU A 1 198 ? 4.826 -17.491 -14.062 1.00 91.06 198 LEU A C 1
ATOM 1617 O O . LEU A 1 198 ? 4.927 -18.485 -14.783 1.00 91.06 198 LEU A O 1
ATOM 1621 N N . ALA A 1 199 ? 5.553 -16.386 -14.231 1.00 86.69 199 ALA A N 1
ATOM 1622 C CA . ALA A 1 199 ? 6.519 -16.122 -15.300 1.00 86.69 199 ALA A CA 1
ATOM 1623 C C . ALA A 1 199 ? 7.974 -16.047 -14.819 1.00 86.69 199 ALA A C 1
ATOM 1625 O O . ALA A 1 199 ? 8.209 -15.764 -13.619 1.00 86.69 199 ALA A O 1
#

Secondary structure (DSSP, 8-state):
---TTHHHHHHHHHHHHHHHT-TTHHHHHHHHHHHHHHHHHHHHHHHGGGSTTGGGBS-SSS-S-PPPPSSPPPHHHHHHHHHHHHHHHHHTHHHHHHHHHSHHHIIIIIHHHHT--S--TTTTS---HHHHHHHHHHHHHHHHTS-TTS-B--TT-GGGTSGGG-B--HHHHHHHHH-TTS---SSBTHHHHHHT---

InterPro domains:
  IPR006694 Fatty acid hydroxylase [PF04116] (86-197)
  IPR050307 Sterol desaturase-related [PTHR11863] (72-198)

Sequence (199 aa):
MAHLLQPLWDYLLFQHFTLVSSPFFPVLLAFSSYVIFSVPFTILDVLGEISPLFKYKIQKELMPTPPLPAVAPTVWELISGGLGVLLIFDAQYFWHLVHHKNPHLYRMVHAIHHDYISPFSWSTQPLSAVELMTVGFWSNIEPILLKYHIGYDLPYSPSHLVPFGLLGGAMAHDIHHQKPSSNFAPFFSHWDRFFGTLA

pLDDT: mean 79.3, std 11.61, range [47.41, 96.06]

Organism: NCBI:txid1608454